Protein AF-A0A4R5A3V5-F1 (afdb_monomer_lite)

InterPro domains:
  IPR012867 Domain of unknown function DUF1648 [PF07853] (32-70)

pLDDT: mean 80.09, std 15.69, range [34.16, 98.56]

Foldseek 3Di:
DDDPLPQFDDPQLLVLLLCLQAVLLQVLLLVLLVLLVVLQVQAAQWAQDDADPVQFRDDTDHSNVLSCVLNVLSNVRNVVSNVQLVVCRLAQQSSLLNSLQSNLVSQLSSQLSNLRRVVRGNPNDNRGPGDDVVSNVRSNVRSNVSSVVSNVSNDGDDSDPDPPPPDDVPDPDDDDDDADDVRDDDDDDDDDPDDDVVSVVVVVVVVVVVVVVVVCCCAPPNPNDQEAEDDPDDADWDWDQDPVRHIYIYHDNDRPVVVVVVQVVCCVPPVHD

Structure (mmCIF, N/CA/C/O backbone):
data_AF-A0A4R5A3V5-F1
#
_entry.id   AF-A0A4R5A3V5-F1
#
loop_
_atom_site.group_PDB
_atom_site.id
_atom_site.type_symbol
_atom_site.label_atom_id
_atom_site.label_alt_id
_atom_site.label_comp_id
_atom_site.label_asym_id
_atom_site.label_entity_id
_atom_site.label_seq_id
_atom_site.pdbx_PDB_ins_code
_atom_site.Cartn_x
_atom_site.Cartn_y
_atom_site.Cartn_z
_atom_site.occupancy
_atom_site.B_iso_or_equiv
_atom_site.auth_seq_id
_atom_site.auth_comp_id
_atom_site.auth_asym_id
_atom_site.auth_atom_id
_atom_site.pdbx_PDB_model_num
ATOM 1 N N . MET A 1 1 ? 38.886 4.460 -21.247 1.00 34.31 1 MET A N 1
ATOM 2 C CA . MET A 1 1 ? 37.716 3.964 -22.000 1.00 34.31 1 MET A CA 1
ATOM 3 C C . MET A 1 1 ? 36.470 4.392 -21.236 1.00 34.31 1 MET A C 1
ATOM 5 O O . MET A 1 1 ? 36.117 3.768 -20.249 1.00 34.31 1 MET A O 1
ATOM 9 N N . THR A 1 2 ? 35.908 5.546 -21.587 1.00 34.16 2 THR A N 1
ATOM 10 C CA . THR A 1 2 ? 34.757 6.161 -20.908 1.00 34.16 2 THR A CA 1
ATOM 11 C C . THR A 1 2 ? 33.535 6.017 -21.802 1.00 34.16 2 THR A C 1
ATOM 13 O O . THR A 1 2 ? 33.222 6.916 -22.580 1.00 34.16 2 THR A O 1
ATOM 16 N N . GLU A 1 3 ? 32.856 4.874 -21.729 1.00 35.84 3 GLU A N 1
ATOM 17 C CA . GLU A 1 3 ? 31.489 4.792 -22.238 1.00 35.84 3 GLU A CA 1
ATOM 18 C C . GLU A 1 3 ? 30.580 5.581 -21.293 1.00 35.84 3 GLU A C 1
ATOM 20 O O . GLU A 1 3 ? 30.263 5.157 -20.184 1.00 35.84 3 GLU A O 1
ATOM 25 N N . GLN A 1 4 ? 30.179 6.774 -21.730 1.00 35.19 4 GLN A N 1
ATOM 26 C CA . GLN A 1 4 ? 29.066 7.501 -21.137 1.00 35.19 4 GLN A CA 1
ATOM 27 C C . GLN A 1 4 ? 27.761 6.798 -21.530 1.00 35.19 4 GLN A C 1
ATOM 29 O O . GLN A 1 4 ? 27.189 7.046 -22.592 1.00 35.19 4 GLN A O 1
ATOM 34 N N . THR A 1 5 ? 27.270 5.927 -20.654 1.00 41.22 5 THR A N 1
ATOM 35 C CA . THR A 1 5 ? 25.922 5.353 -20.699 1.00 41.22 5 THR A CA 1
ATOM 36 C C . THR A 1 5 ? 24.878 6.433 -20.382 1.00 41.22 5 THR A C 1
ATOM 38 O O . THR A 1 5 ? 24.344 6.523 -19.284 1.00 41.22 5 THR A O 1
ATOM 41 N N . THR A 1 6 ? 24.567 7.307 -21.342 1.00 47.47 6 THR A N 1
ATOM 42 C CA . THR A 1 6 ? 23.592 8.408 -21.163 1.00 47.47 6 THR A CA 1
ATOM 43 C C . THR A 1 6 ? 22.153 8.049 -21.557 1.00 47.47 6 THR A C 1
ATOM 45 O O . THR A 1 6 ? 21.305 8.927 -21.706 1.00 47.47 6 THR A O 1
ATOM 48 N N . GLY A 1 7 ? 21.823 6.764 -21.698 1.00 56.88 7 GLY A N 1
ATOM 49 C CA . GLY A 1 7 ? 20.486 6.312 -22.094 1.00 56.88 7 GLY A CA 1
ATOM 50 C C . GLY A 1 7 ? 19.515 6.130 -20.923 1.00 56.88 7 GLY A C 1
ATOM 51 O O . GLY A 1 7 ? 19.127 5.001 -20.638 1.00 56.88 7 GLY A O 1
ATOM 52 N N . GLY A 1 8 ? 19.127 7.210 -20.236 1.00 65.56 8 GLY A N 1
ATOM 53 C CA . GLY A 1 8 ? 18.044 7.169 -19.239 1.00 65.56 8 GLY A CA 1
ATOM 54 C C . GLY A 1 8 ? 16.662 6.881 -19.863 1.00 65.56 8 GLY A C 1
ATOM 55 O O . GLY A 1 8 ? 16.503 6.998 -21.080 1.00 65.56 8 GLY A O 1
ATOM 56 N N . PRO A 1 9 ? 15.641 6.517 -19.061 1.00 78.69 9 PRO A N 1
ATOM 57 C CA . PRO A 1 9 ? 14.298 6.252 -19.573 1.00 78.69 9 PRO A CA 1
ATOM 58 C C . PRO A 1 9 ? 13.711 7.498 -20.239 1.00 78.69 9 PRO A C 1
ATOM 60 O O . PRO A 1 9 ? 13.974 8.630 -19.823 1.00 78.69 9 PRO A O 1
ATOM 63 N N . SER A 1 10 ? 12.862 7.297 -21.250 1.00 85.75 10 SER A N 1
ATOM 64 C CA . SER A 1 10 ? 12.119 8.407 -21.847 1.00 85.75 10 SER A CA 1
ATOM 65 C C . SER A 1 10 ? 11.233 9.087 -20.795 1.00 85.75 10 SER A C 1
ATOM 67 O O . SER A 1 10 ? 10.781 8.457 -19.833 1.00 85.75 10 SER A O 1
ATOM 69 N N . ARG A 1 11 ? 10.945 10.382 -20.985 1.00 87.56 11 ARG A N 1
ATOM 70 C CA . ARG A 1 11 ? 10.135 11.171 -20.037 1.00 87.56 11 ARG A CA 1
ATOM 71 C C . ARG A 1 11 ? 8.792 10.504 -19.714 1.00 87.56 11 ARG A C 1
ATOM 73 O O . ARG A 1 11 ? 8.384 10.503 -18.559 1.00 87.56 11 ARG A O 1
ATOM 80 N N . GLY A 1 12 ? 8.142 9.890 -20.706 1.00 89.31 12 GLY A N 1
ATOM 81 C CA . GLY A 1 12 ? 6.868 9.189 -20.516 1.00 89.31 12 GLY A CA 1
ATOM 82 C C . GLY A 1 12 ? 6.984 7.915 -19.673 1.00 89.31 12 GLY A C 1
ATOM 83 O O . GLY A 1 12 ? 6.115 7.643 -18.848 1.00 89.31 12 GLY A O 1
ATOM 84 N N . VAL A 1 13 ? 8.070 7.154 -19.828 1.00 90.44 13 VAL A N 1
ATOM 85 C CA . VAL A 1 13 ? 8.332 5.949 -19.023 1.00 90.44 13 VAL A CA 1
ATOM 86 C C . VAL A 1 13 ? 8.630 6.327 -17.576 1.00 90.44 13 VAL A C 1
ATOM 88 O O . VAL A 1 13 ? 8.054 5.743 -16.659 1.00 90.44 13 VAL A O 1
ATOM 91 N N . LEU A 1 14 ? 9.462 7.351 -17.373 1.00 91.81 14 LEU A N 1
ATOM 92 C CA . LEU A 1 14 ? 9.759 7.868 -16.041 1.00 91.81 14 LEU A CA 1
ATOM 93 C C . LEU A 1 14 ? 8.495 8.404 -15.355 1.00 91.81 14 LEU A C 1
ATOM 95 O O . LEU A 1 14 ? 8.255 8.079 -14.199 1.00 91.81 14 LEU A O 1
ATOM 99 N N . ALA A 1 15 ? 7.651 9.157 -16.066 1.00 94.88 15 ALA A N 1
ATOM 100 C CA . ALA A 1 15 ? 6.390 9.655 -15.521 1.00 94.88 15 ALA A CA 1
ATOM 101 C C . ALA A 1 15 ? 5.468 8.515 -15.060 1.00 94.88 15 ALA A C 1
ATOM 103 O O . ALA A 1 15 ? 4.922 8.583 -13.965 1.00 94.88 15 ALA A O 1
ATOM 104 N N . ARG A 1 16 ? 5.342 7.432 -15.840 1.00 95.19 16 ARG A N 1
ATOM 105 C CA . ARG A 1 16 ? 4.561 6.247 -15.440 1.00 95.19 16 ARG A CA 1
ATOM 106 C C . ARG A 1 16 ? 5.147 5.552 -14.212 1.00 95.19 16 ARG A C 1
ATOM 108 O O . ARG A 1 16 ? 4.392 5.180 -13.321 1.00 95.19 16 ARG A O 1
ATOM 115 N N . ALA A 1 17 ? 6.472 5.415 -14.139 1.00 94.00 17 ALA A N 1
ATOM 116 C CA . ALA A 1 17 ? 7.144 4.847 -12.972 1.00 94.00 17 ALA A CA 1
ATOM 117 C C . ALA A 1 17 ? 6.937 5.700 -11.710 1.00 94.00 17 ALA A C 1
ATOM 119 O O . ALA A 1 17 ? 6.688 5.152 -10.642 1.00 94.00 17 ALA A O 1
ATOM 120 N N . LEU A 1 18 ? 6.976 7.029 -11.836 1.00 96.31 18 LEU A N 1
ATOM 121 C CA . LEU A 1 18 ? 6.711 7.961 -10.737 1.00 96.31 18 LEU A CA 1
ATOM 122 C C . LEU A 1 18 ? 5.238 7.967 -10.318 1.00 96.31 18 LEU A C 1
ATOM 124 O O . LEU A 1 18 ? 4.933 7.971 -9.129 1.00 96.31 18 LEU A O 1
ATOM 128 N N . LEU A 1 19 ? 4.311 7.915 -11.275 1.00 97.12 19 LEU A N 1
ATOM 129 C CA . LEU A 1 19 ? 2.885 7.779 -10.981 1.00 97.12 19 LEU A CA 1
ATOM 130 C C . LEU A 1 19 ? 2.596 6.462 -10.259 1.00 97.12 19 LEU A C 1
ATOM 132 O O . LEU A 1 19 ? 1.857 6.465 -9.285 1.00 97.12 19 LEU A O 1
ATOM 136 N N . ALA A 1 20 ? 3.211 5.357 -10.677 1.00 96.25 20 ALA A N 1
ATOM 137 C CA . ALA A 1 20 ? 3.048 4.076 -10.003 1.00 96.25 20 ALA A CA 1
ATOM 138 C C . ALA A 1 20 ? 3.721 4.054 -8.620 1.00 96.25 20 ALA A C 1
ATOM 140 O O . ALA A 1 20 ? 3.107 3.635 -7.647 1.00 96.25 20 ALA A O 1
ATOM 141 N N . GLY A 1 21 ? 4.963 4.529 -8.518 1.00 92.62 21 GLY A N 1
ATOM 142 C CA . GLY A 1 21 ? 5.750 4.476 -7.287 1.00 92.62 21 GLY A CA 1
ATOM 143 C C . GLY A 1 21 ? 5.404 5.547 -6.253 1.00 92.62 21 GLY A C 1
ATOM 144 O O . GLY A 1 21 ? 5.706 5.346 -5.086 1.00 92.62 21 GLY A O 1
ATOM 145 N N . ALA A 1 22 ? 4.785 6.664 -6.637 1.00 96.00 22 ALA A N 1
ATOM 146 C CA . ALA A 1 22 ? 4.463 7.759 -5.718 1.00 96.00 22 ALA A CA 1
ATOM 147 C C . ALA A 1 22 ? 3.024 8.272 -5.854 1.00 96.00 22 ALA A C 1
ATOM 149 O O . ALA A 1 22 ? 2.347 8.474 -4.848 1.00 96.00 22 ALA A O 1
ATOM 150 N N . GLY A 1 23 ? 2.526 8.431 -7.082 1.00 97.69 23 GLY A N 1
ATOM 151 C CA . GLY A 1 23 ? 1.159 8.907 -7.324 1.00 97.69 23 GLY A CA 1
ATOM 152 C C . GLY A 1 23 ? 0.082 7.965 -6.776 1.00 97.69 23 GLY A C 1
ATOM 153 O O . GLY A 1 23 ? -0.797 8.401 -6.038 1.00 97.69 23 GLY A O 1
ATOM 154 N N . LEU A 1 24 ? 0.173 6.670 -7.093 1.00 97.44 24 LEU A N 1
ATOM 155 C CA . LEU A 1 24 ? -0.758 5.643 -6.621 1.00 97.44 24 LEU A CA 1
ATOM 156 C C . LEU A 1 24 ? -0.789 5.553 -5.087 1.00 97.44 24 LEU A C 1
ATOM 158 O O . LEU A 1 24 ? -1.889 5.643 -4.546 1.00 97.44 24 LEU A O 1
ATOM 162 N N . PRO A 1 25 ? 0.351 5.446 -4.368 1.00 97.44 25 PRO A N 1
ATOM 163 C CA . PRO A 1 25 ? 0.362 5.516 -2.910 1.00 97.44 25 PRO A CA 1
ATOM 164 C C . PRO A 1 25 ? -0.398 6.716 -2.341 1.00 97.44 25 PRO A C 1
ATOM 166 O O . PRO A 1 25 ? -1.246 6.527 -1.473 1.00 97.44 25 PRO A O 1
ATOM 169 N N . LEU A 1 26 ? -0.155 7.929 -2.857 1.00 98.31 26 LEU A N 1
ATOM 170 C CA . LEU A 1 26 ? -0.831 9.141 -2.378 1.00 98.31 26 LEU A CA 1
ATOM 171 C C . LEU A 1 26 ? -2.342 9.081 -2.585 1.00 98.31 26 LEU A C 1
ATOM 173 O O . LEU A 1 26 ? -3.092 9.388 -1.662 1.00 98.31 26 LEU A O 1
ATOM 177 N N . VAL A 1 27 ? -2.792 8.670 -3.773 1.00 98.44 27 VAL A N 1
ATOM 178 C CA . VAL A 1 27 ? -4.225 8.560 -4.077 1.00 98.44 27 VAL A CA 1
ATOM 179 C C . VAL A 1 27 ? -4.879 7.510 -3.183 1.00 98.44 27 VAL A C 1
ATOM 181 O O . VAL A 1 27 ? -5.909 7.786 -2.577 1.00 98.44 27 VAL A O 1
ATOM 184 N N . ILE A 1 28 ? -4.266 6.333 -3.052 1.00 98.38 28 ILE A N 1
ATOM 185 C CA . ILE A 1 28 ? -4.779 5.241 -2.217 1.00 98.38 28 ILE A CA 1
ATOM 186 C C . ILE A 1 28 ? -4.884 5.681 -0.757 1.00 98.38 28 ILE A C 1
ATOM 188 O O . ILE A 1 28 ? -5.934 5.508 -0.143 1.00 98.38 28 ILE A O 1
ATOM 192 N N . GLY A 1 29 ? -3.828 6.290 -0.214 1.00 97.75 29 GLY A N 1
ATOM 193 C CA . GLY A 1 29 ? -3.824 6.781 1.159 1.00 97.75 29 GLY A CA 1
ATOM 194 C C . GLY A 1 29 ? -4.841 7.888 1.403 1.00 97.75 29 GLY A C 1
ATOM 195 O O . GLY A 1 29 ? -5.539 7.857 2.410 1.00 97.75 29 GLY A O 1
ATOM 196 N N . ALA A 1 30 ? -4.967 8.841 0.476 1.00 98.38 30 ALA A N 1
ATOM 197 C CA . ALA A 1 30 ? -5.952 9.914 0.578 1.00 98.38 30 ALA A CA 1
ATOM 198 C C . ALA A 1 30 ? -7.383 9.363 0.567 1.00 98.38 30 ALA A C 1
ATOM 200 O O . ALA A 1 30 ? -8.182 9.717 1.432 1.00 98.38 30 ALA A O 1
ATOM 201 N N . VAL A 1 31 ? -7.692 8.452 -0.361 1.00 98.56 31 VAL A N 1
ATOM 202 C CA . VAL A 1 31 ? -9.001 7.789 -0.432 1.00 98.56 31 VAL A CA 1
ATOM 203 C C . VAL A 1 31 ? -9.271 6.990 0.842 1.00 98.56 31 VAL A C 1
ATOM 205 O O . VAL A 1 31 ? -10.341 7.127 1.427 1.00 98.56 31 VAL A O 1
ATOM 208 N N . GLY A 1 32 ? -8.301 6.204 1.316 1.00 98.38 32 GLY A N 1
ATOM 209 C CA . GLY A 1 32 ? -8.443 5.424 2.544 1.00 98.38 32 GLY A CA 1
ATOM 210 C C . GLY A 1 32 ? -8.664 6.289 3.785 1.00 98.38 32 GLY A C 1
ATOM 211 O O . GLY A 1 32 ? -9.569 6.018 4.569 1.00 98.38 32 GLY A O 1
ATOM 212 N N . ALA A 1 33 ? -7.893 7.366 3.941 1.00 98.00 33 ALA A N 1
ATOM 213 C CA . ALA A 1 33 ? -8.056 8.300 5.050 1.00 98.00 33 ALA A CA 1
ATOM 214 C C . ALA A 1 33 ?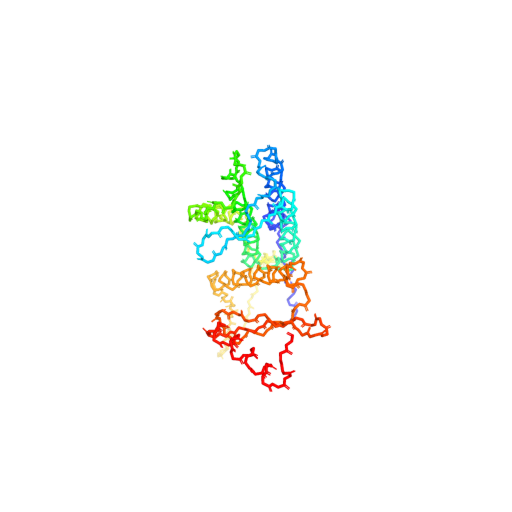 -9.430 8.988 5.017 1.00 98.00 33 ALA A C 1
ATOM 216 O O . ALA A 1 33 ? -10.104 9.056 6.042 1.00 98.00 33 ALA A O 1
ATOM 217 N N . VAL A 1 34 ? -9.880 9.446 3.842 1.00 98.50 34 VAL A N 1
ATOM 218 C CA . VAL A 1 34 ? -11.208 10.059 3.673 1.00 98.50 34 VAL A CA 1
ATOM 219 C C . VAL A 1 34 ? -12.325 9.067 3.992 1.00 98.50 34 VAL A C 1
ATOM 221 O O . VAL A 1 34 ? -13.273 9.440 4.677 1.00 98.50 34 VAL A O 1
ATOM 224 N N . LEU A 1 35 ? -12.211 7.808 3.559 1.00 98.19 35 LEU A N 1
ATOM 225 C CA . LEU A 1 35 ? -13.201 6.774 3.869 1.00 98.19 35 LEU A CA 1
ATOM 226 C C . LEU A 1 35 ? -13.307 6.520 5.377 1.00 98.19 35 LEU A C 1
ATOM 228 O O . LEU A 1 35 ? -14.411 6.565 5.913 1.00 98.19 35 LEU A O 1
ATOM 232 N N . VAL A 1 36 ? -12.182 6.353 6.081 1.00 97.69 36 VAL A N 1
ATOM 233 C CA . VAL A 1 36 ? -12.189 6.190 7.547 1.00 97.69 36 VAL A CA 1
ATOM 234 C C . VAL A 1 36 ? -12.834 7.395 8.236 1.00 97.69 36 VAL A C 1
ATOM 236 O O . VAL A 1 36 ? -13.672 7.225 9.119 1.00 97.69 36 VAL A O 1
ATOM 239 N N . LEU A 1 37 ? -12.496 8.617 7.811 1.00 97.38 37 LEU A N 1
ATOM 240 C CA . LEU A 1 37 ? -13.095 9.835 8.364 1.00 97.38 37 LEU A CA 1
ATOM 241 C C . LEU A 1 37 ? -14.590 9.950 8.047 1.00 97.38 37 LEU A C 1
ATOM 243 O O . LEU A 1 37 ? -15.336 10.479 8.866 1.00 97.38 37 LEU A O 1
ATOM 247 N N . SER A 1 38 ? -15.042 9.438 6.901 1.00 98.12 38 SER A N 1
ATOM 248 C CA . SER A 1 38 ? -16.466 9.416 6.548 1.00 98.12 38 SER A CA 1
ATOM 249 C C . SER A 1 38 ? -17.280 8.481 7.444 1.00 98.12 38 SER A C 1
ATOM 251 O O . SER A 1 38 ? -18.464 8.718 7.650 1.00 98.12 38 SER A O 1
ATOM 253 N N . TRP A 1 39 ? -16.643 7.463 8.031 1.00 97.81 39 TRP A N 1
ATOM 254 C CA . TRP A 1 39 ? -17.280 6.521 8.955 1.00 97.81 39 TRP A CA 1
ATOM 255 C C . TRP A 1 39 ? -17.224 6.975 10.414 1.00 97.81 39 TRP A C 1
ATOM 257 O O . TRP A 1 39 ? -17.760 6.291 11.277 1.00 97.81 39 TRP A O 1
ATOM 267 N N . ARG A 1 40 ? -16.595 8.120 10.714 1.00 95.44 40 ARG A N 1
ATOM 268 C CA . ARG A 1 40 ? -16.329 8.573 12.092 1.00 95.44 40 ARG A CA 1
ATOM 269 C C . ARG A 1 40 ? -17.570 8.605 12.989 1.00 95.44 40 ARG A C 1
ATOM 271 O O . ARG A 1 40 ? -17.448 8.328 14.173 1.00 95.44 40 ARG A O 1
ATOM 278 N N . ASP A 1 41 ? -18.726 8.958 12.428 1.00 95.88 41 ASP A N 1
ATOM 279 C CA . ASP A 1 41 ? -19.979 9.123 13.174 1.00 95.88 41 ASP A CA 1
ATOM 280 C C . ASP A 1 41 ? -20.695 7.779 13.409 1.00 95.88 41 ASP A C 1
ATOM 282 O O . ASP A 1 41 ? -21.610 7.696 14.221 1.00 95.88 41 ASP A O 1
ATOM 286 N N . GLU A 1 42 ? -20.263 6.719 12.722 1.00 96.69 42 GLU A N 1
ATOM 287 C CA . GLU A 1 42 ? -20.798 5.361 12.849 1.00 96.69 42 GLU A CA 1
ATOM 288 C C . GLU A 1 42 ? -19.877 4.435 13.654 1.00 96.69 42 GLU A C 1
ATOM 290 O O . GLU A 1 42 ? -20.221 3.277 13.882 1.00 96.69 42 GLU A O 1
ATOM 295 N N . LEU A 1 43 ? -18.691 4.904 14.046 1.00 96.81 43 LEU A N 1
ATOM 296 C CA . LEU A 1 43 ? -17.697 4.110 14.763 1.00 96.81 43 LEU A CA 1
ATOM 297 C C . LEU A 1 43 ? -17.801 4.324 16.280 1.00 96.81 43 LEU A C 1
ATOM 299 O O . LEU A 1 43 ? -18.146 5.422 16.727 1.00 96.81 43 LEU A O 1
ATOM 303 N N . PRO A 1 44 ? -17.439 3.315 17.093 1.00 95.75 44 PRO A N 1
ATOM 304 C CA . PRO A 1 44 ? -17.275 3.501 18.528 1.00 95.75 44 PRO A CA 1
ATOM 305 C C . PRO A 1 44 ? -16.201 4.558 18.816 1.00 95.75 44 PRO A C 1
ATOM 307 O O . PRO A 1 44 ? -15.282 4.781 18.022 1.00 95.75 44 PRO A O 1
ATOM 310 N N . ALA A 1 45 ? -16.275 5.183 19.998 1.00 92.81 45 ALA A N 1
ATOM 311 C CA . ALA A 1 45 ? -15.351 6.251 20.403 1.00 92.81 45 ALA A CA 1
ATOM 312 C C . ALA A 1 45 ? -13.869 5.841 20.303 1.00 92.81 45 ALA A C 1
ATOM 314 O O . ALA A 1 45 ? -12.998 6.682 20.062 1.00 92.81 45 ALA A O 1
ATOM 315 N N . ARG A 1 46 ? -13.584 4.545 20.471 1.00 95.62 46 ARG A N 1
ATOM 316 C CA . ARG A 1 46 ? -12.288 3.944 20.168 1.00 95.62 46 ARG A CA 1
ATOM 317 C C . ARG A 1 46 ? -12.494 2.703 19.312 1.00 95.62 46 ARG A C 1
ATOM 319 O O . ARG A 1 46 ? -13.268 1.827 19.684 1.00 95.62 46 ARG A O 1
ATOM 326 N N . VAL A 1 47 ? -11.755 2.623 18.217 1.00 96.06 47 VAL A N 1
ATOM 327 C CA . VAL A 1 47 ? -11.732 1.467 17.322 1.00 96.06 47 VAL A CA 1
ATOM 328 C C . VAL A 1 47 ? -10.591 0.535 17.705 1.00 96.06 47 VAL A C 1
ATOM 330 O O . VAL A 1 47 ? -9.499 0.998 18.042 1.00 96.06 47 VAL A O 1
ATOM 333 N N . ALA A 1 48 ? -10.834 -0.770 17.650 1.00 95.38 48 ALA A N 1
ATOM 334 C CA . ALA A 1 48 ? -9.789 -1.777 17.707 1.00 95.38 48 ALA A CA 1
ATOM 335 C C . ALA A 1 48 ? -8.839 -1.565 16.522 1.00 95.38 48 ALA A C 1
ATOM 337 O O . ALA A 1 48 ? -9.261 -1.442 15.368 1.00 95.38 48 ALA A O 1
ATOM 338 N N . SER A 1 49 ? -7.552 -1.470 16.828 1.00 91.44 49 SER A N 1
ATOM 339 C CA . SER A 1 49 ? -6.475 -1.225 15.862 1.00 91.44 49 SER A CA 1
ATOM 340 C C . SER A 1 49 ? -5.280 -2.153 16.052 1.00 91.44 49 SER A C 1
ATOM 342 O O . SER A 1 49 ? -4.364 -2.144 15.233 1.00 91.44 49 SER A O 1
ATOM 344 N N . HIS A 1 50 ? -5.284 -2.941 17.123 1.00 89.12 50 HIS A N 1
ATOM 345 C CA . HIS A 1 50 ? -4.306 -3.976 17.393 1.00 89.12 50 HIS A CA 1
ATOM 346 C C . HIS A 1 50 ? -5.029 -5.200 17.950 1.00 89.12 50 HIS A C 1
ATOM 348 O O . HIS A 1 50 ? -6.034 -5.063 18.655 1.00 89.12 50 HIS A O 1
ATOM 354 N N . TRP A 1 51 ? -4.514 -6.366 17.574 1.00 91.50 51 TRP A N 1
ATOM 355 C CA . TRP A 1 51 ? -5.005 -7.657 18.018 1.00 91.50 51 TRP A CA 1
ATOM 356 C C . TRP A 1 51 ? -3.829 -8.481 18.529 1.00 91.50 51 TRP A C 1
ATOM 358 O O . TRP A 1 51 ? -2.765 -8.493 17.899 1.00 91.50 51 TRP A O 1
ATOM 368 N N . GLY A 1 52 ? -4.041 -9.172 19.646 1.00 82.81 52 GLY A N 1
ATOM 369 C CA . GLY A 1 52 ? -3.090 -10.107 20.228 1.00 82.81 52 GLY A CA 1
ATOM 370 C C . GLY A 1 52 ? -2.867 -11.334 19.340 1.00 82.81 52 GLY A C 1
ATOM 371 O O . GLY A 1 52 ? -3.519 -11.536 18.312 1.00 82.81 52 GLY A O 1
ATOM 372 N N . THR A 1 53 ? -1.935 -12.198 19.740 1.00 84.19 53 THR A N 1
ATOM 373 C CA . THR A 1 53 ? -1.657 -13.461 19.030 1.00 84.19 53 THR A CA 1
ATOM 374 C C . THR A 1 53 ? -2.819 -14.452 19.091 1.00 84.19 53 THR A C 1
ATOM 376 O O . THR A 1 53 ? -2.911 -15.340 18.246 1.00 84.19 53 THR A O 1
ATOM 379 N N . ASP A 1 54 ? -3.709 -14.282 20.066 1.00 84.25 54 ASP A N 1
ATOM 380 C CA . ASP A 1 54 ? -4.967 -15.007 20.218 1.00 84.25 54 ASP A CA 1
ATOM 381 C C . ASP A 1 54 ? -6.098 -14.452 19.330 1.00 84.25 54 ASP A C 1
ATOM 383 O O . ASP A 1 54 ? -7.179 -15.034 19.278 1.00 84.25 54 ASP A O 1
ATOM 387 N N . GLY A 1 55 ? -5.852 -13.357 18.602 1.00 83.06 55 GLY A N 1
ATOM 388 C CA . GLY A 1 55 ? -6.822 -12.714 17.717 1.00 83.06 55 GLY A CA 1
ATOM 389 C C . GLY A 1 55 ? -7.810 -11.787 18.426 1.00 83.06 55 GLY A C 1
ATOM 390 O O . GLY A 1 55 ? -8.712 -11.269 17.760 1.00 83.06 55 GLY A O 1
ATOM 391 N N . THR A 1 56 ? -7.645 -11.548 19.731 1.00 89.4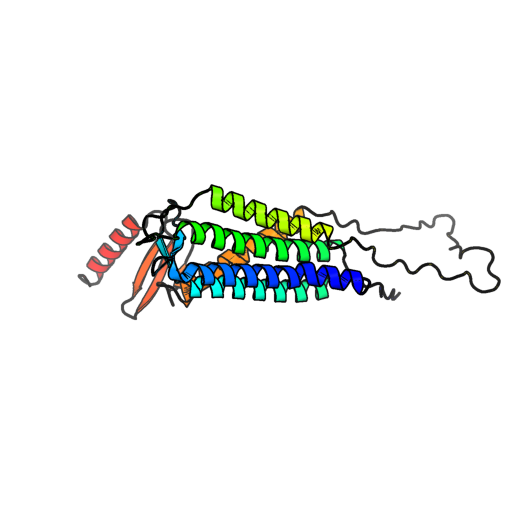4 56 THR A N 1
ATOM 392 C CA . THR A 1 56 ? -8.495 -10.640 20.514 1.00 89.44 56 THR A CA 1
ATOM 393 C C . THR A 1 56 ? -8.012 -9.195 20.416 1.00 89.44 56 THR A C 1
ATOM 395 O O . THR A 1 56 ? -6.819 -8.939 20.257 1.00 89.44 56 THR A O 1
ATOM 398 N N . ALA A 1 57 ? -8.933 -8.231 20.468 1.00 90.56 57 ALA A N 1
ATOM 399 C CA . ALA A 1 57 ? -8.587 -6.814 20.411 1.00 90.56 57 ALA A CA 1
ATOM 400 C C . ALA A 1 57 ? -7.977 -6.340 21.743 1.00 90.56 57 ALA A C 1
ATOM 402 O O . ALA A 1 57 ? -8.652 -6.309 22.770 1.00 90.56 57 ALA A O 1
ATOM 403 N N . ASP A 1 58 ? -6.720 -5.905 21.713 1.00 87.56 58 ASP A N 1
ATOM 404 C CA . ASP A 1 58 ? -5.949 -5.479 22.892 1.00 87.56 58 ASP A CA 1
ATOM 405 C C . ASP A 1 58 ? -5.400 -4.041 22.770 1.00 87.56 58 ASP A C 1
ATOM 407 O O . ASP A 1 58 ? -4.891 -3.476 23.741 1.00 87.56 58 ASP A O 1
ATOM 411 N N . GLY A 1 59 ? -5.548 -3.396 21.606 1.00 90.19 59 GLY A N 1
ATOM 412 C CA . GLY A 1 59 ? -5.137 -2.010 21.393 1.00 90.19 59 GLY A CA 1
ATOM 413 C C . GLY A 1 59 ? -6.127 -1.205 20.561 1.00 90.19 59 GLY A C 1
ATOM 414 O O . GLY A 1 59 ? -6.601 -1.636 19.508 1.00 90.19 59 GLY A O 1
ATOM 415 N N . PHE A 1 60 ? -6.398 0.019 21.014 1.00 93.06 60 PHE A N 1
ATOM 416 C CA . PHE A 1 60 ? -7.454 0.868 20.472 1.00 93.06 60 PHE A CA 1
ATOM 417 C C . PHE A 1 60 ? -6.936 2.255 20.093 1.00 93.06 60 PHE A C 1
ATOM 419 O O . PHE A 1 60 ? -6.038 2.800 20.735 1.00 93.06 60 PHE A O 1
ATOM 426 N N . SER A 1 61 ? -7.543 2.856 19.075 1.00 91.69 61 SER A N 1
ATOM 427 C CA . SER A 1 61 ? -7.217 4.200 18.596 1.00 91.69 61 SER A CA 1
ATOM 428 C C . SER A 1 61 ? -8.477 4.969 18.197 1.00 91.69 61 SER A C 1
ATOM 430 O O . SER A 1 61 ? -9.581 4.431 18.206 1.00 91.69 61 SER A O 1
ATOM 432 N N . SER A 1 62 ? -8.339 6.261 17.893 1.00 94.50 62 SER A N 1
ATOM 433 C CA . SER A 1 62 ? -9.440 7.040 17.314 1.00 94.50 62 SER A CA 1
ATOM 434 C C . SER A 1 62 ? -9.467 6.886 15.790 1.00 94.50 62 SER A C 1
ATOM 436 O O . SER A 1 62 ? -8.414 6.717 15.167 1.00 94.50 62 SER A O 1
ATOM 438 N N . ALA A 1 63 ? -10.641 7.037 15.169 1.00 94.50 63 ALA A N 1
ATOM 439 C CA . ALA A 1 63 ? -10.769 7.050 13.707 1.00 94.50 63 ALA A CA 1
ATOM 440 C C . ALA A 1 63 ? -9.850 8.105 13.054 1.00 94.50 63 ALA A C 1
ATOM 442 O O . ALA A 1 63 ? -9.214 7.847 12.033 1.00 94.50 63 ALA A O 1
ATOM 443 N N . SER A 1 64 ? -9.703 9.272 13.691 1.00 95.12 64 SER A N 1
ATOM 444 C CA . SER A 1 64 ? -8.797 10.334 13.243 1.00 95.12 64 SER A CA 1
ATOM 445 C C . SER A 1 64 ? -7.330 9.905 13.283 1.00 95.12 64 SER A C 1
ATOM 447 O O . SER A 1 64 ? -6.587 10.165 12.339 1.00 95.12 64 SER A O 1
ATOM 449 N N . THR A 1 65 ? -6.899 9.230 14.354 1.00 92.12 65 THR A N 1
ATOM 450 C CA . THR A 1 65 ? -5.537 8.683 14.463 1.00 92.12 65 THR A CA 1
ATOM 451 C C . THR A 1 65 ? -5.266 7.690 13.338 1.00 92.12 65 THR A C 1
ATOM 453 O O . THR A 1 65 ? -4.217 7.761 12.700 1.00 92.12 65 THR A O 1
ATOM 456 N N . LEU A 1 66 ? -6.222 6.804 13.053 1.00 92.25 66 LEU A N 1
ATOM 457 C CA . LEU A 1 66 ? -6.087 5.821 11.986 1.00 92.25 66 LEU A CA 1
ATOM 458 C C . LEU A 1 66 ? -6.012 6.477 10.600 1.00 92.25 66 LEU A C 1
ATOM 460 O O . LEU A 1 66 ? -5.150 6.117 9.799 1.00 92.25 66 LEU A O 1
ATOM 464 N N . ALA A 1 67 ? -6.846 7.484 10.331 1.00 95.56 67 ALA A N 1
ATOM 465 C CA . ALA A 1 67 ? -6.794 8.246 9.085 1.00 95.56 67 ALA A CA 1
ATOM 466 C C . ALA A 1 67 ? -5.433 8.941 8.887 1.00 95.56 67 ALA A C 1
ATOM 468 O O . ALA A 1 67 ? -4.861 8.884 7.795 1.00 95.56 67 ALA A O 1
ATOM 469 N N . TRP A 1 68 ? -4.870 9.533 9.948 1.00 93.50 68 TRP A N 1
ATOM 470 C CA . TRP A 1 68 ? -3.527 10.119 9.910 1.00 93.50 68 TRP A CA 1
ATOM 471 C C . TRP A 1 68 ? -2.430 9.081 9.691 1.00 93.50 68 TRP A C 1
ATOM 473 O O . TRP A 1 68 ? -1.488 9.356 8.950 1.00 93.50 68 TRP A O 1
ATOM 483 N N . LEU A 1 69 ? -2.545 7.890 10.283 1.00 88.69 69 LEU A N 1
ATOM 484 C CA . LEU A 1 69 ? -1.605 6.795 10.043 1.00 88.69 69 LEU A CA 1
ATOM 485 C C . LEU A 1 69 ? -1.651 6.330 8.584 1.00 88.69 69 LEU A C 1
ATOM 487 O O . LEU A 1 69 ? -0.596 6.200 7.969 1.00 88.69 69 LEU A O 1
ATOM 491 N N . ILE A 1 70 ? -2.842 6.152 8.004 1.00 93.62 70 ILE A N 1
ATOM 492 C CA . ILE A 1 70 ? -3.007 5.795 6.585 1.00 93.62 70 ILE A CA 1
ATOM 493 C C . ILE A 1 70 ? -2.368 6.865 5.690 1.00 93.62 70 ILE A C 1
ATOM 495 O O . ILE A 1 70 ? -1.536 6.545 4.839 1.00 93.62 70 ILE A O 1
ATOM 499 N N . GLY A 1 71 ? -2.715 8.138 5.905 1.00 91.69 71 GLY A N 1
ATOM 500 C CA . GLY A 1 71 ? -2.184 9.252 5.120 1.00 91.69 71 GLY A CA 1
ATOM 501 C C . GLY A 1 71 ? -0.668 9.415 5.269 1.00 91.69 71 GLY A C 1
ATOM 502 O O . GLY A 1 71 ? 0.042 9.562 4.276 1.00 91.69 71 GLY A O 1
ATOM 503 N N . GLY A 1 72 ? -0.154 9.329 6.498 1.00 87.31 72 GLY A N 1
ATOM 504 C CA . GLY A 1 72 ? 1.273 9.427 6.799 1.00 87.31 72 GLY A CA 1
ATOM 505 C C . GLY A 1 72 ? 2.082 8.276 6.203 1.00 87.31 72 GLY A C 1
ATOM 506 O O . GLY A 1 72 ? 3.142 8.506 5.621 1.00 87.31 72 GLY A O 1
ATOM 507 N N . PHE A 1 73 ? 1.564 7.047 6.273 1.00 87.88 73 PHE A N 1
ATOM 508 C CA . PHE A 1 73 ? 2.198 5.880 5.665 1.00 87.88 73 PHE A CA 1
ATOM 509 C C . PHE A 1 73 ? 2.217 6.001 4.138 1.00 87.88 73 PHE A C 1
ATOM 511 O O . PHE A 1 73 ? 3.263 5.836 3.517 1.00 87.88 73 PHE A O 1
ATOM 518 N N . ALA A 1 74 ? 1.099 6.385 3.523 1.00 93.75 74 ALA A N 1
ATOM 519 C CA . ALA A 1 74 ? 1.036 6.634 2.088 1.00 93.75 74 ALA A CA 1
ATOM 520 C C . ALA A 1 74 ? 2.001 7.737 1.628 1.00 93.75 74 ALA A C 1
ATOM 522 O O . ALA A 1 74 ? 2.698 7.559 0.630 1.00 93.75 74 ALA A O 1
ATOM 523 N N . ALA A 1 75 ? 2.097 8.843 2.371 1.00 93.12 75 ALA A N 1
ATOM 524 C CA . ALA A 1 75 ? 3.041 9.920 2.084 1.00 93.12 75 ALA A CA 1
ATOM 525 C C . ALA A 1 75 ? 4.500 9.451 2.206 1.00 93.12 75 ALA A C 1
ATOM 527 O O . ALA A 1 75 ? 5.310 9.728 1.322 1.00 93.12 75 ALA A O 1
ATOM 528 N N . ALA A 1 76 ? 4.833 8.690 3.254 1.00 86.62 76 ALA A N 1
ATOM 529 C CA . ALA A 1 76 ? 6.169 8.126 3.432 1.00 86.62 76 ALA A CA 1
ATOM 530 C C . ALA A 1 76 ? 6.545 7.190 2.274 1.00 86.62 76 ALA A C 1
ATOM 532 O O . ALA A 1 76 ? 7.613 7.339 1.678 1.00 86.62 76 ALA A O 1
ATOM 533 N N . PHE A 1 77 ? 5.646 6.276 1.898 1.00 88.50 77 PHE A N 1
ATOM 534 C CA . PHE A 1 77 ? 5.849 5.385 0.757 1.00 88.50 77 PHE A CA 1
ATOM 535 C C . PHE A 1 77 ? 5.964 6.162 -0.553 1.00 88.50 77 PHE A C 1
ATOM 537 O O . PHE A 1 77 ? 6.826 5.839 -1.364 1.00 88.50 77 PHE A O 1
ATOM 544 N N . ALA A 1 78 ? 5.189 7.229 -0.744 1.00 92.50 78 ALA A N 1
ATOM 545 C CA . ALA A 1 78 ? 5.300 8.069 -1.928 1.00 92.50 78 ALA A CA 1
ATOM 546 C C . ALA A 1 78 ? 6.658 8.775 -2.034 1.00 92.50 78 ALA A C 1
ATOM 548 O O . ALA A 1 78 ? 7.254 8.796 -3.110 1.00 92.50 78 ALA A O 1
ATOM 549 N N . VAL A 1 79 ? 7.183 9.308 -0.925 1.00 88.06 79 VAL A N 1
ATOM 550 C CA . VAL A 1 79 ? 8.515 9.933 -0.881 1.00 88.06 79 VAL A CA 1
ATOM 551 C C . VAL A 1 79 ? 9.610 8.900 -1.150 1.00 88.06 79 VAL A C 1
ATOM 553 O O . VAL A 1 79 ? 10.497 9.150 -1.968 1.00 88.06 79 VAL A O 1
ATOM 556 N N . ILE A 1 80 ? 9.531 7.725 -0.518 1.00 82.44 80 ILE A N 1
ATOM 557 C CA . ILE A 1 80 ? 10.483 6.626 -0.731 1.00 82.44 80 ILE A CA 1
ATOM 558 C C . ILE A 1 80 ? 10.432 6.150 -2.185 1.00 82.44 80 ILE A C 1
ATOM 560 O O . ILE A 1 80 ? 11.470 6.038 -2.833 1.00 82.44 80 ILE A O 1
ATOM 564 N N . GLY A 1 81 ? 9.237 5.910 -2.723 1.00 84.75 81 GLY A N 1
ATOM 565 C CA . GLY A 1 81 ? 9.034 5.479 -4.101 1.00 84.75 81 GLY A CA 1
ATOM 566 C C . GLY A 1 81 ? 9.544 6.504 -5.109 1.00 84.75 81 GLY A C 1
ATOM 567 O O . GLY A 1 81 ? 10.261 6.129 -6.032 1.00 84.75 81 GLY A O 1
ATOM 568 N N . LEU A 1 82 ? 9.267 7.795 -4.902 1.00 91.62 82 LEU A N 1
ATOM 569 C CA . LEU A 1 82 ? 9.823 8.890 -5.702 1.00 91.62 82 LEU A CA 1
ATOM 570 C C . LEU A 1 82 ? 11.357 8.863 -5.684 1.00 91.62 82 LEU A C 1
ATOM 572 O O . LEU A 1 82 ? 11.983 8.815 -6.743 1.00 91.62 82 LEU A O 1
ATOM 576 N N . ALA A 1 83 ? 11.962 8.864 -4.494 1.00 82.00 83 ALA A N 1
ATOM 577 C CA . ALA A 1 83 ? 13.412 8.896 -4.336 1.00 82.00 83 ALA A CA 1
ATOM 578 C C . ALA A 1 83 ? 14.085 7.673 -4.977 1.00 82.00 83 ALA A C 1
ATOM 580 O O . ALA A 1 83 ? 15.030 7.821 -5.753 1.00 82.00 83 ALA A O 1
ATOM 581 N N . LEU A 1 84 ? 13.570 6.471 -4.709 1.00 79.81 84 LEU A N 1
ATOM 582 C CA . LEU A 1 84 ? 14.125 5.226 -5.230 1.00 79.81 84 LEU A CA 1
ATOM 583 C C . LEU A 1 84 ? 13.934 5.097 -6.740 1.00 79.81 84 LEU A C 1
ATOM 585 O O . LEU A 1 84 ? 14.885 4.730 -7.422 1.00 79.81 84 LEU A O 1
ATOM 589 N N . VAL A 1 85 ? 12.763 5.447 -7.289 1.00 88.38 85 VAL A N 1
ATOM 590 C CA . VAL A 1 85 ? 12.547 5.448 -8.747 1.00 88.38 85 VAL A CA 1
ATOM 591 C C . VAL A 1 85 ? 13.536 6.387 -9.426 1.00 88.38 85 VAL A C 1
ATOM 593 O O . VAL A 1 85 ? 14.127 6.005 -10.430 1.00 88.38 85 VAL A O 1
ATOM 596 N N . LEU A 1 86 ? 13.773 7.586 -8.883 1.00 85.81 86 LEU A N 1
ATOM 597 C CA . LEU A 1 86 ? 14.762 8.512 -9.439 1.00 85.81 86 LEU A CA 1
ATOM 598 C C . LEU A 1 86 ? 16.197 7.982 -9.320 1.00 85.81 86 LEU A C 1
ATOM 600 O O . LEU A 1 86 ? 16.974 8.147 -10.262 1.00 85.81 86 LEU A O 1
ATOM 604 N N . ALA A 1 87 ? 16.536 7.334 -8.203 1.00 79.06 87 ALA A N 1
ATOM 605 C CA . ALA A 1 87 ? 17.863 6.776 -7.955 1.00 79.06 87 ALA A CA 1
ATOM 606 C C . ALA A 1 87 ? 18.179 5.582 -8.869 1.00 79.06 87 ALA A C 1
ATOM 608 O O . ALA A 1 87 ? 19.290 5.474 -9.384 1.00 79.06 87 ALA A O 1
ATOM 609 N N . VAL A 1 88 ? 17.199 4.708 -9.112 1.00 81.50 88 VAL A N 1
ATOM 610 C CA . VAL A 1 88 ? 17.392 3.450 -9.853 1.00 81.50 88 VAL A CA 1
ATOM 611 C C . VAL A 1 88 ? 16.894 3.502 -11.297 1.00 81.50 88 VAL A C 1
ATOM 613 O O . VAL A 1 88 ? 16.954 2.491 -11.990 1.00 81.50 88 VAL A O 1
ATOM 616 N N . ARG A 1 89 ? 16.461 4.677 -11.787 1.00 85.94 89 ARG A N 1
ATOM 617 C CA . ARG A 1 89 ? 15.842 4.873 -13.118 1.00 85.94 89 ARG A CA 1
ATOM 618 C C . ARG A 1 89 ? 16.641 4.330 -14.304 1.00 85.94 89 ARG A C 1
ATOM 620 O O . ARG A 1 89 ? 16.073 4.135 -15.375 1.00 85.94 89 ARG A O 1
ATOM 627 N N . ALA A 1 90 ? 17.948 4.132 -14.146 1.00 80.50 90 ALA A N 1
ATOM 628 C CA . ALA A 1 90 ? 18.795 3.526 -15.169 1.00 80.50 90 ALA A CA 1
ATOM 629 C C . ALA A 1 90 ? 18.465 2.036 -15.398 1.00 80.50 90 ALA A C 1
ATOM 631 O O . ALA A 1 90 ? 18.584 1.556 -16.523 1.00 80.50 90 ALA A O 1
ATOM 632 N N . ASP A 1 91 ? 18.001 1.326 -14.365 1.00 80.06 91 ASP A N 1
ATOM 633 C CA . ASP A 1 91 ? 17.628 -0.085 -14.426 1.00 80.06 91 ASP A CA 1
ATOM 634 C C . ASP A 1 91 ? 16.101 -0.246 -14.467 1.00 80.06 91 ASP A C 1
ATOM 636 O O . ASP A 1 91 ? 15.378 0.049 -13.509 1.00 80.06 91 ASP A O 1
ATOM 640 N N . ALA A 1 92 ? 15.601 -0.746 -15.597 1.00 84.56 92 ALA A N 1
ATOM 641 C CA . ALA A 1 92 ? 14.176 -0.954 -15.819 1.00 84.56 92 ALA A CA 1
ATOM 642 C C . ALA A 1 92 ? 13.555 -2.008 -14.899 1.00 84.56 92 ALA A C 1
ATOM 644 O O . ALA A 1 92 ? 12.389 -1.892 -14.519 1.00 84.56 92 ALA A O 1
ATOM 645 N N . THR A 1 93 ? 14.309 -3.047 -14.548 1.00 81.25 93 THR A N 1
ATOM 646 C CA . THR A 1 93 ? 13.816 -4.126 -13.691 1.00 81.25 93 THR A CA 1
ATOM 647 C C . THR A 1 93 ? 13.697 -3.622 -12.265 1.00 81.25 93 THR A C 1
ATOM 649 O O . THR A 1 93 ? 12.622 -3.728 -11.676 1.00 81.25 93 THR A O 1
ATOM 652 N N . VAL A 1 94 ? 14.760 -3.007 -11.742 1.00 80.69 94 VAL A N 1
ATOM 653 C CA . VAL A 1 94 ? 14.781 -2.476 -10.373 1.00 80.69 94 VAL A CA 1
ATOM 654 C C . VAL A 1 94 ? 13.736 -1.374 -10.211 1.00 80.69 94 VAL A C 1
ATOM 656 O O . VAL A 1 94 ? 12.966 -1.404 -9.254 1.00 80.69 94 VAL A O 1
ATOM 659 N N . THR A 1 95 ? 13.614 -0.460 -11.180 1.00 86.44 95 THR A N 1
ATOM 660 C CA . THR A 1 95 ? 12.611 0.618 -11.123 1.00 86.44 95 THR A CA 1
ATOM 661 C C . THR A 1 95 ? 11.182 0.078 -11.099 1.00 86.44 95 THR A C 1
ATOM 663 O O . THR A 1 95 ? 10.350 0.569 -10.336 1.00 86.44 95 THR A O 1
ATOM 666 N N . ARG A 1 96 ? 10.885 -0.954 -11.903 1.00 88.06 96 ARG A N 1
ATOM 667 C CA . ARG A 1 96 ? 9.566 -1.605 -11.894 1.00 88.06 96 ARG A CA 1
ATOM 668 C C . ARG A 1 96 ? 9.282 -2.263 -10.552 1.00 88.06 96 ARG A C 1
ATOM 670 O O . ARG A 1 96 ? 8.201 -2.049 -10.023 1.00 88.06 96 ARG A O 1
ATOM 677 N N . VAL A 1 97 ? 10.241 -3.005 -9.996 1.00 84.69 97 VAL A N 1
ATOM 678 C CA . VAL A 1 97 ? 10.071 -3.672 -8.696 1.00 84.69 97 VAL A CA 1
ATOM 679 C C . VAL A 1 97 ? 9.828 -2.654 -7.581 1.00 84.69 97 VAL A C 1
ATOM 681 O O . VAL A 1 97 ? 8.910 -2.839 -6.786 1.00 84.69 97 VAL A O 1
ATOM 684 N N . VAL A 1 98 ? 10.583 -1.551 -7.549 1.00 84.81 98 VAL A N 1
ATOM 685 C CA . VAL A 1 98 ? 10.352 -0.454 -6.595 1.00 84.81 98 VAL A CA 1
ATOM 686 C C . VAL A 1 98 ? 8.930 0.089 -6.737 1.00 84.81 98 VAL A C 1
ATOM 688 O O . VAL A 1 98 ? 8.187 0.112 -5.760 1.00 84.81 98 VAL A O 1
ATOM 691 N N . ALA A 1 99 ? 8.517 0.472 -7.949 1.00 92.69 99 ALA A N 1
ATOM 692 C CA . ALA A 1 99 ? 7.198 1.060 -8.171 1.00 92.69 99 ALA A CA 1
ATOM 693 C C . ALA A 1 99 ? 6.051 0.112 -7.774 1.00 92.69 99 ALA A C 1
ATOM 695 O O . ALA A 1 99 ? 5.093 0.540 -7.129 1.00 92.69 99 ALA A O 1
ATOM 696 N N . THR A 1 100 ? 6.155 -1.178 -8.111 1.00 89.56 100 THR A N 1
ATOM 697 C CA . THR A 1 100 ? 5.123 -2.176 -7.788 1.00 89.56 100 THR A CA 1
ATOM 698 C C . THR A 1 100 ? 5.038 -2.468 -6.299 1.00 89.56 100 THR A C 1
ATOM 700 O O . THR A 1 100 ? 3.937 -2.597 -5.770 1.00 89.56 100 THR A O 1
ATOM 703 N N . THR A 1 101 ? 6.180 -2.554 -5.613 1.00 86.81 101 THR A N 1
ATOM 704 C CA . THR A 1 101 ? 6.205 -2.875 -4.184 1.00 86.81 101 THR A CA 1
ATOM 705 C C . THR A 1 101 ? 5.705 -1.709 -3.345 1.00 86.81 101 THR A C 1
ATOM 707 O O . THR A 1 101 ? 4.946 -1.932 -2.402 1.00 86.81 101 THR A O 1
ATOM 710 N N . THR A 1 102 ? 6.052 -0.472 -3.710 1.00 90.50 102 THR A N 1
ATOM 711 C CA . THR A 1 102 ? 5.544 0.716 -3.019 1.00 90.50 102 THR A CA 1
ATOM 712 C C . THR A 1 102 ? 4.026 0.821 -3.167 1.00 90.50 102 THR A C 1
ATOM 714 O O . THR A 1 102 ? 3.324 0.902 -2.162 1.00 90.50 102 THR A O 1
ATOM 717 N N . ALA A 1 103 ? 3.500 0.719 -4.394 1.00 96.12 103 ALA A N 1
ATOM 718 C CA . ALA A 1 103 ? 2.058 0.765 -4.643 1.00 96.12 103 ALA A CA 1
ATOM 719 C C . ALA A 1 103 ? 1.301 -0.378 -3.943 1.00 96.12 103 ALA A C 1
ATOM 721 O O . ALA A 1 103 ? 0.295 -0.140 -3.273 1.00 96.12 103 ALA A O 1
ATOM 722 N N . GLY A 1 104 ? 1.803 -1.612 -4.067 1.00 95.12 104 GLY A N 1
ATOM 723 C CA . GLY A 1 104 ? 1.182 -2.799 -3.481 1.00 95.12 104 GLY A CA 1
ATOM 724 C C . GLY A 1 104 ? 1.164 -2.778 -1.955 1.00 95.12 104 GLY A C 1
ATOM 725 O O . GLY A 1 104 ? 0.134 -3.071 -1.353 1.00 95.12 104 GLY A O 1
ATOM 726 N N . THR A 1 105 ? 2.266 -2.370 -1.319 1.00 93.12 105 THR A N 1
ATOM 727 C CA . THR A 1 105 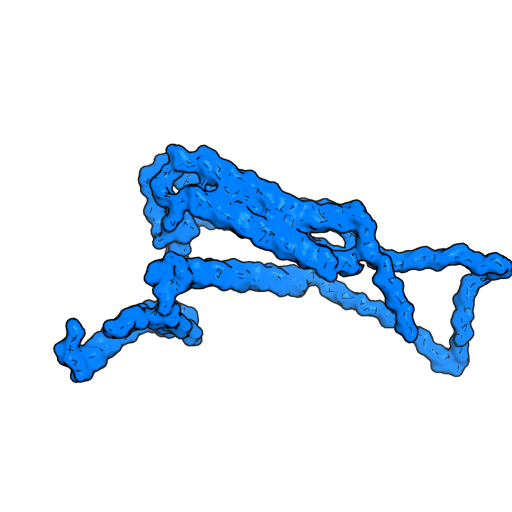? 2.345 -2.268 0.148 1.00 93.12 105 THR A CA 1
ATOM 728 C C . THR A 1 105 ? 1.399 -1.197 0.683 1.00 93.12 105 THR A C 1
ATOM 730 O O . THR A 1 105 ? 0.675 -1.448 1.645 1.00 93.12 105 THR A O 1
ATOM 733 N N . THR A 1 106 ? 1.343 -0.019 0.048 1.00 96.25 106 THR A N 1
ATOM 734 C CA . THR A 1 106 ? 0.400 1.031 0.459 1.00 96.25 106 THR A CA 1
ATOM 735 C C . THR A 1 106 ? -1.049 0.571 0.315 1.00 96.25 106 THR A C 1
ATOM 737 O O . THR A 1 106 ? -1.851 0.809 1.217 1.00 96.25 106 THR A O 1
ATOM 740 N N . ALA A 1 107 ? -1.383 -0.129 -0.773 1.00 98.06 107 ALA A N 1
ATOM 741 C CA . ALA A 1 107 ? -2.709 -0.703 -0.972 1.00 98.06 107 ALA A CA 1
ATOM 742 C C . ALA A 1 107 ? -3.052 -1.774 0.065 1.00 98.06 107 ALA A C 1
ATOM 744 O O . ALA A 1 107 ? -4.141 -1.722 0.625 1.00 98.06 107 ALA A O 1
ATOM 745 N N . PHE A 1 108 ? -2.126 -2.686 0.372 1.00 97.00 108 PHE A N 1
ATOM 746 C CA . PHE A 1 108 ? -2.309 -3.702 1.409 1.00 97.00 108 PHE A CA 1
ATOM 747 C C . PHE A 1 108 ? -2.622 -3.074 2.770 1.00 97.00 108 PHE A C 1
ATOM 749 O O . PHE A 1 108 ? -3.650 -3.387 3.364 1.00 97.00 108 PHE A O 1
ATOM 756 N N . VAL A 1 109 ? -1.773 -2.154 3.241 1.00 94.00 109 VAL A N 1
ATOM 757 C CA . VAL A 1 109 ? -1.946 -1.513 4.555 1.00 94.00 109 VAL A CA 1
ATOM 758 C C . VAL A 1 109 ? -3.236 -0.698 4.600 1.00 94.00 109 VAL A C 1
ATOM 760 O O . VAL A 1 109 ? -3.986 -0.785 5.567 1.00 94.00 109 VAL A O 1
ATOM 763 N N . THR A 1 110 ? -3.538 0.051 3.538 1.00 97.75 110 THR A N 1
ATOM 764 C CA . THR A 1 110 ? -4.767 0.853 3.473 1.00 97.75 110 THR A CA 1
ATOM 765 C C . THR A 1 110 ? -6.014 -0.032 3.454 1.00 97.75 110 THR A C 1
ATOM 767 O O . THR A 1 110 ? -6.953 0.222 4.203 1.00 97.75 110 THR A O 1
ATOM 770 N N . ALA A 1 111 ? -6.025 -1.092 2.640 1.00 97.94 111 ALA A N 1
ATOM 771 C CA . ALA A 1 111 ? -7.147 -2.021 2.551 1.00 97.94 111 ALA A CA 1
ATOM 772 C C . ALA A 1 111 ? -7.358 -2.788 3.859 1.00 97.94 111 ALA A C 1
ATOM 774 O O . ALA A 1 111 ? -8.500 -2.944 4.283 1.00 97.94 111 ALA A O 1
ATOM 775 N N . LEU A 1 112 ? -6.280 -3.218 4.523 1.00 95.38 112 LEU A N 1
ATOM 776 C CA . LEU A 1 112 ? -6.362 -3.869 5.828 1.00 95.38 112 LEU A CA 1
ATOM 777 C C . LEU A 1 112 ? -7.013 -2.938 6.852 1.00 95.38 112 LEU A C 1
ATOM 779 O O . LEU A 1 112 ? -7.997 -3.319 7.479 1.00 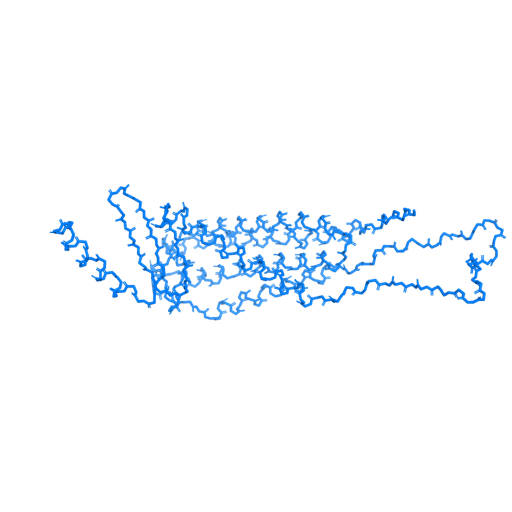95.38 112 LEU A O 1
ATOM 783 N N . SER A 1 113 ? -6.538 -1.694 6.954 1.00 95.50 113 SER A N 1
ATOM 784 C CA . SER A 1 113 ? -7.126 -0.696 7.852 1.00 95.50 113 SER A CA 1
ATOM 785 C C . SER A 1 113 ? -8.606 -0.446 7.552 1.00 95.50 113 SER A C 1
ATOM 787 O O . SER A 1 113 ? -9.414 -0.399 8.478 1.00 95.50 113 SER A O 1
ATOM 789 N N . LEU A 1 114 ? -8.991 -0.334 6.275 1.00 97.56 114 LEU A N 1
ATOM 790 C CA . LEU A 1 114 ? -10.389 -0.138 5.882 1.00 97.56 114 LEU A CA 1
ATOM 791 C C . LEU A 1 114 ? -11.265 -1.336 6.257 1.00 97.56 114 LEU A C 1
ATOM 793 O O . LEU A 1 114 ? -12.291 -1.144 6.897 1.00 97.56 114 LEU A O 1
ATOM 797 N N . LEU A 1 115 ? -10.850 -2.558 5.915 1.00 96.75 115 LEU A N 1
ATOM 798 C CA . LEU A 1 115 ? -11.616 -3.781 6.185 1.00 96.75 115 LEU A CA 1
ATOM 799 C C . LEU A 1 115 ? -11.789 -4.046 7.686 1.00 96.75 115 LEU A C 1
ATOM 801 O O . LEU A 1 115 ? -12.819 -4.577 8.106 1.00 96.75 115 LEU A O 1
ATOM 805 N N . LEU A 1 116 ? -10.790 -3.697 8.496 1.00 94.81 116 LEU A N 1
ATOM 806 C CA . LEU A 1 116 ? -10.866 -3.838 9.949 1.00 94.81 116 LEU A CA 1
ATOM 807 C C . LEU A 1 116 ? -11.720 -2.741 10.595 1.00 94.81 116 LEU A C 1
ATOM 809 O O . LEU A 1 116 ? -12.420 -3.015 11.565 1.00 94.81 116 LEU A O 1
ATOM 813 N N . THR A 1 117 ? -11.706 -1.522 10.051 1.00 96.06 117 THR A N 1
ATOM 814 C CA . THR A 1 117 ? -12.516 -0.401 10.564 1.00 96.06 117 THR A CA 1
ATOM 815 C C . THR A 1 117 ? -13.982 -0.535 10.174 1.00 96.06 117 THR A C 1
ATOM 817 O O . THR A 1 117 ? -14.865 -0.312 10.994 1.00 96.06 117 THR A O 1
ATOM 820 N N . GLU A 1 118 ? -14.254 -0.932 8.931 1.00 96.50 118 GLU A N 1
ATOM 821 C CA . GLU A 1 118 ? -15.603 -1.109 8.389 1.00 96.50 118 GLU A CA 1
ATOM 822 C C . GLU A 1 118 ? -16.458 -2.024 9.279 1.00 96.50 118 GLU A C 1
ATOM 824 O O . GLU A 1 118 ? -17.606 -1.707 9.574 1.00 96.50 118 GLU A O 1
ATOM 829 N N . ARG A 1 119 ? -15.875 -3.122 9.771 1.00 94.69 119 ARG A N 1
ATOM 830 C CA . ARG A 1 119 ? -16.556 -4.112 10.622 1.00 94.69 119 ARG A CA 1
ATOM 831 C C . ARG A 1 119 ? -16.966 -3.592 11.996 1.00 94.69 119 ARG A C 1
ATOM 833 O O . ARG A 1 119 ? -17.747 -4.248 12.674 1.00 94.69 119 ARG A O 1
ATOM 840 N N . GLN A 1 120 ? -16.433 -2.448 12.410 1.00 96.19 120 GLN A N 1
ATOM 841 C CA . GLN A 1 120 ? -16.709 -1.851 13.714 1.00 96.19 120 GLN A CA 1
ATOM 842 C C . GLN A 1 120 ? -17.834 -0.811 13.651 1.00 96.19 120 GLN A C 1
ATOM 844 O O . GLN A 1 120 ? -18.205 -0.245 14.677 1.00 96.19 120 GLN A O 1
ATOM 849 N N . ARG A 1 121 ? -18.385 -0.544 12.459 1.00 96.75 121 ARG A N 1
ATOM 850 C CA . ARG A 1 121 ? -19.493 0.399 12.270 1.00 96.75 121 ARG A CA 1
ATOM 851 C C . ARG A 1 121 ? -20.761 -0.110 12.956 1.00 96.75 121 ARG A C 1
ATOM 853 O O . ARG A 1 121 ? -21.106 -1.284 12.853 1.00 96.75 121 ARG A O 1
ATOM 860 N N . GLY A 1 122 ? -21.459 0.786 13.646 1.00 95.62 122 GLY A N 1
ATOM 861 C CA . GLY A 1 122 ? -22.680 0.491 14.397 1.00 95.62 122 GLY A CA 1
ATOM 862 C C . GLY A 1 122 ? -22.452 -0.222 15.733 1.00 95.62 122 GLY A C 1
ATOM 863 O O . GLY A 1 122 ? -23.425 -0.497 16.434 1.00 95.62 122 GLY A O 1
ATOM 864 N N . LEU A 1 123 ? -21.201 -0.511 16.108 1.00 95.50 123 LEU A N 1
ATOM 865 C CA . LEU A 1 123 ? -20.879 -1.081 17.413 1.00 95.50 123 LEU A CA 1
ATOM 866 C C . LEU A 1 123 ? -20.797 0.014 18.479 1.00 95.50 123 LEU A C 1
ATOM 868 O O . LEU A 1 123 ? -20.274 1.102 18.245 1.00 95.50 123 LEU A O 1
ATOM 872 N N . THR A 1 124 ? -21.270 -0.303 19.682 1.00 93.38 124 THR A N 1
ATOM 873 C CA . THR A 1 124 ? -21.105 0.552 20.865 1.00 93.38 124 THR A CA 1
ATOM 874 C C . THR A 1 124 ? -19.719 0.405 21.496 1.00 93.38 124 THR A C 1
ATOM 876 O O . THR A 1 124 ? -19.200 1.371 22.052 1.00 93.38 124 THR A O 1
ATOM 879 N N . ASP A 1 125 ? -19.110 -0.778 21.382 1.00 92.06 125 ASP A N 1
ATOM 880 C CA . ASP A 1 125 ? -17.773 -1.099 21.882 1.00 92.06 125 ASP A CA 1
ATOM 881 C C . ASP A 1 125 ? -17.039 -2.034 20.907 1.00 92.06 125 ASP A C 1
ATOM 883 O O . ASP A 1 125 ? -17.633 -2.941 20.324 1.00 92.06 125 ASP A O 1
ATOM 887 N N . ALA A 1 126 ? -15.737 -1.804 20.740 1.00 92.94 126 ALA A N 1
ATOM 888 C CA . ALA A 1 126 ? -14.858 -2.571 19.865 1.00 92.94 126 ALA A CA 1
ATOM 889 C C . ALA A 1 126 ? -14.115 -3.712 20.588 1.00 92.94 126 ALA A C 1
ATOM 891 O O . ALA A 1 126 ? -13.397 -4.466 19.935 1.00 92.94 126 ALA A O 1
ATOM 892 N N . ALA A 1 127 ? -14.252 -3.853 21.913 1.00 90.69 127 ALA A N 1
ATOM 893 C CA . ALA A 1 127 ? -13.488 -4.831 22.696 1.00 90.69 127 ALA A CA 1
ATOM 894 C C . ALA A 1 127 ? -13.735 -6.299 22.300 1.00 90.69 127 ALA A C 1
ATOM 896 O O . ALA A 1 127 ? -12.835 -7.124 22.412 1.00 90.69 127 ALA A O 1
ATOM 897 N N . GLY A 1 128 ? -14.933 -6.623 21.804 1.00 87.88 128 GLY A N 1
ATOM 898 C CA . GLY A 1 128 ? -15.296 -7.978 21.370 1.00 87.88 128 GLY A CA 1
ATOM 899 C C . GLY A 1 128 ? -14.989 -8.296 19.903 1.00 87.88 128 GLY A C 1
ATOM 900 O O . GLY A 1 128 ? -15.448 -9.317 19.401 1.00 87.88 128 GLY A O 1
ATOM 901 N N . VAL A 1 129 ? -14.292 -7.414 19.181 1.00 91.69 129 VAL A N 1
ATOM 902 C CA . VAL A 1 129 ? -14.051 -7.589 17.742 1.00 91.69 129 VAL A CA 1
ATOM 903 C C . VAL A 1 129 ? -12.833 -8.477 17.518 1.00 91.69 129 VAL A C 1
ATOM 905 O O . VAL A 1 129 ? -11.695 -8.049 17.703 1.00 91.69 129 VAL A O 1
ATOM 908 N N . GLU A 1 130 ? -13.069 -9.702 17.063 1.00 90.38 130 GLU A N 1
ATOM 909 C CA . GLU A 1 130 ? -12.011 -10.637 16.675 1.00 90.38 130 GLU A CA 1
ATOM 910 C C . GLU A 1 130 ? -11.424 -10.308 15.297 1.00 90.38 130 GLU A C 1
ATOM 912 O O . GLU A 1 130 ? -12.110 -9.783 14.413 1.00 90.38 130 GLU A O 1
ATOM 917 N N . LEU A 1 131 ? -10.148 -10.654 15.094 1.00 87.12 131 LEU A N 1
ATOM 918 C CA . LEU A 1 131 ? -9.457 -10.472 13.820 1.00 87.12 131 LEU A CA 1
ATOM 919 C C . LEU A 1 131 ? -9.977 -11.465 12.760 1.00 87.12 131 LEU A C 1
ATOM 921 O O . LEU A 1 131 ? -9.661 -12.657 12.816 1.00 87.12 131 LEU A O 1
ATOM 925 N N . PRO A 1 132 ? -10.700 -11.015 11.718 1.00 86.81 132 PRO A N 1
ATOM 926 C CA . PRO A 1 132 ? -11.212 -11.925 10.709 1.00 86.81 132 PRO A CA 1
ATOM 927 C C . PRO A 1 132 ? -10.114 -12.247 9.693 1.00 86.81 132 PRO A C 1
ATOM 929 O O . PRO A 1 132 ? -9.659 -11.368 8.956 1.00 86.81 132 PRO A O 1
ATOM 932 N N . GLY A 1 133 ? -9.740 -13.523 9.560 1.00 86.50 133 GLY A N 1
ATOM 933 C CA . GLY A 1 133 ? -8.741 -13.963 8.572 1.00 86.50 133 GLY A CA 1
ATOM 934 C C . GLY A 1 133 ? -9.082 -13.566 7.125 1.00 86.50 133 GLY A C 1
ATOM 935 O O . GLY A 1 133 ? -8.194 -13.283 6.321 1.00 86.50 133 GLY A O 1
ATOM 936 N N . THR A 1 134 ? -10.373 -13.436 6.798 1.00 91.88 134 THR A N 1
ATOM 937 C CA . THR A 1 134 ? -10.838 -12.944 5.491 1.00 91.88 134 THR A CA 1
ATOM 938 C C . THR A 1 134 ? -10.477 -11.481 5.234 1.00 91.88 134 THR A C 1
ATOM 940 O O . THR A 1 134 ? -10.290 -11.108 4.080 1.00 91.88 134 THR A O 1
ATOM 943 N N . ALA A 1 135 ? -10.363 -10.643 6.274 1.00 90.94 135 ALA A N 1
ATOM 944 C CA . ALA A 1 135 ? -9.913 -9.260 6.117 1.00 90.94 135 ALA A CA 1
ATOM 945 C C . ALA A 1 135 ? -8.433 -9.208 5.721 1.00 90.94 135 ALA A C 1
ATOM 947 O O . ALA A 1 135 ? -8.071 -8.460 4.817 1.00 90.94 135 ALA A O 1
ATOM 948 N N . ILE A 1 136 ? -7.599 -10.066 6.319 1.00 88.31 136 ILE A N 1
ATOM 949 C CA . ILE A 1 136 ? -6.184 -10.203 5.947 1.00 88.31 136 ILE A CA 1
ATOM 950 C C . ILE A 1 136 ? -6.065 -10.691 4.501 1.00 88.31 136 ILE A C 1
ATOM 952 O O . ILE A 1 136 ? -5.350 -10.088 3.700 1.00 88.31 136 ILE A O 1
ATOM 956 N N . ALA A 1 137 ? -6.801 -11.749 4.145 1.00 88.38 137 ALA A N 1
ATOM 957 C CA . ALA A 1 137 ? -6.791 -12.299 2.792 1.00 88.38 137 ALA A CA 1
ATOM 958 C C . ALA A 1 137 ? -7.280 -11.277 1.749 1.00 88.38 137 ALA A C 1
ATOM 960 O O . ALA A 1 137 ? -6.657 -11.118 0.699 1.00 88.38 137 ALA A O 1
ATOM 961 N N . GLY A 1 138 ? -8.353 -10.539 2.055 1.00 92.94 138 GLY A N 1
ATOM 962 C CA . GLY A 1 138 ? -8.889 -9.479 1.200 1.00 92.94 138 GLY A CA 1
ATOM 963 C C . GLY A 1 138 ? -7.918 -8.310 1.025 1.00 92.94 138 GLY A C 1
ATOM 964 O O . GLY A 1 138 ? -7.704 -7.850 -0.097 1.00 92.94 138 GLY A O 1
ATOM 965 N N . ALA A 1 139 ? -7.265 -7.872 2.103 1.00 94.69 139 ALA A N 1
ATOM 966 C CA . ALA A 1 139 ? -6.245 -6.832 2.041 1.00 94.69 139 ALA A CA 1
ATOM 967 C C . ALA A 1 139 ? -5.035 -7.271 1.209 1.00 94.69 139 ALA A C 1
ATOM 969 O O . ALA A 1 139 ? -4.539 -6.503 0.381 1.00 94.69 139 ALA A O 1
ATOM 970 N N . LEU A 1 140 ? -4.573 -8.513 1.392 1.00 92.56 140 LEU A N 1
ATOM 971 C CA . LEU A 1 140 ? -3.477 -9.082 0.610 1.00 92.56 140 LEU A CA 1
ATOM 972 C C . LEU A 1 140 ? -3.838 -9.136 -0.877 1.00 92.56 140 LEU A C 1
ATOM 974 O O . LEU A 1 140 ? -3.043 -8.713 -1.716 1.00 92.56 140 LEU A O 1
ATOM 978 N N . ALA A 1 141 ? -5.054 -9.581 -1.201 1.00 91.62 141 ALA A N 1
ATOM 979 C CA . ALA A 1 141 ? -5.557 -9.597 -2.570 1.00 91.62 141 ALA A CA 1
ATOM 980 C C . ALA A 1 141 ? -5.593 -8.187 -3.185 1.00 91.62 141 ALA A C 1
ATOM 982 O O . ALA A 1 141 ? -5.141 -8.007 -4.316 1.00 91.62 141 ALA A O 1
ATOM 983 N N . ALA A 1 142 ? -6.045 -7.174 -2.437 1.00 96.00 142 ALA A N 1
ATOM 984 C CA . ALA A 1 142 ? -6.036 -5.780 -2.883 1.00 96.00 142 ALA A CA 1
ATOM 985 C C . ALA A 1 142 ? -4.608 -5.260 -3.136 1.00 96.00 142 ALA A C 1
ATOM 987 O O . ALA A 1 142 ? -4.344 -4.641 -4.170 1.00 96.00 142 ALA A O 1
ATOM 988 N N . GLY A 1 143 ? -3.667 -5.564 -2.236 1.00 95.06 143 GLY A N 1
ATOM 989 C CA . GLY A 1 143 ? -2.253 -5.222 -2.395 1.00 95.06 143 GLY A CA 1
ATOM 990 C C . GLY A 1 143 ? -1.634 -5.843 -3.649 1.00 95.06 143 GLY A C 1
ATOM 991 O O . GLY A 1 143 ? -0.999 -5.145 -4.443 1.00 95.06 143 GLY A O 1
ATOM 992 N N . VAL A 1 144 ? -1.873 -7.138 -3.876 1.00 93.19 144 VAL A N 1
ATOM 993 C CA . VAL A 1 144 ? -1.410 -7.852 -5.076 1.00 93.19 144 VAL A CA 1
ATOM 994 C C . VAL A 1 144 ? -2.044 -7.273 -6.340 1.00 93.19 144 VAL A C 1
ATOM 996 O O . VAL A 1 144 ? -1.334 -7.030 -7.314 1.00 93.19 144 VAL A O 1
ATOM 999 N N . ALA A 1 145 ? -3.349 -6.993 -6.331 1.00 95.44 145 ALA A N 1
ATOM 1000 C CA . ALA A 1 145 ? -4.044 -6.415 -7.478 1.00 95.44 145 ALA A CA 1
ATOM 1001 C C . ALA A 1 145 ? -3.454 -5.053 -7.881 1.00 95.44 145 ALA A C 1
ATOM 1003 O O . ALA A 1 145 ? -3.182 -4.819 -9.060 1.00 95.44 145 ALA A O 1
ATOM 1004 N N . VAL A 1 146 ? -3.173 -4.178 -6.910 1.00 97.44 146 VAL A N 1
ATOM 1005 C CA . VAL A 1 146 ? -2.536 -2.878 -7.171 1.00 97.44 146 VAL A CA 1
ATOM 1006 C C . VAL A 1 146 ? -1.084 -3.038 -7.623 1.00 97.44 146 VAL A C 1
ATOM 1008 O O . VAL A 1 146 ? -0.653 -2.328 -8.532 1.00 97.44 146 VAL A O 1
ATOM 1011 N N . ALA A 1 147 ? -0.330 -3.983 -7.057 1.00 92.62 147 ALA A N 1
ATOM 1012 C CA . ALA A 1 147 ? 1.027 -4.276 -7.515 1.00 92.62 147 ALA A CA 1
ATOM 1013 C C . ALA A 1 147 ? 1.043 -4.752 -8.978 1.00 92.62 147 ALA A C 1
ATOM 1015 O O . ALA A 1 147 ? 1.874 -4.302 -9.767 1.00 92.62 147 ALA A O 1
ATOM 1016 N N . VAL A 1 148 ? 0.098 -5.615 -9.367 1.00 90.56 148 VAL A N 1
ATOM 1017 C CA . VAL A 1 148 ? -0.075 -6.074 -10.754 1.00 90.56 148 VAL A CA 1
ATOM 1018 C C . VAL A 1 148 ? -0.472 -4.912 -11.663 1.00 90.56 148 VAL A C 1
ATOM 1020 O O . VAL A 1 148 ? 0.132 -4.742 -12.722 1.00 90.56 148 VAL A O 1
ATOM 1023 N N . LEU A 1 149 ? -1.415 -4.065 -11.239 1.00 93.44 149 LEU A N 1
ATOM 1024 C CA . LEU A 1 149 ? -1.800 -2.862 -11.979 1.00 93.44 149 LEU A CA 1
ATOM 1025 C C . LEU A 1 149 ? -0.589 -1.948 -12.216 1.00 93.44 149 LEU A C 1
ATOM 1027 O O . LEU A 1 149 ? -0.314 -1.569 -13.353 1.00 93.44 149 LEU A O 1
ATOM 1031 N N . ALA A 1 150 ? 0.190 -1.655 -11.173 1.00 93.12 150 ALA A N 1
ATOM 1032 C CA . ALA A 1 150 ? 1.428 -0.890 -11.287 1.00 93.12 150 ALA A CA 1
ATOM 1033 C C . ALA A 1 150 ? 2.430 -1.563 -12.244 1.00 93.12 150 ALA A C 1
ATOM 1035 O O . ALA A 1 150 ? 3.056 -0.890 -13.063 1.00 93.12 150 ALA A O 1
ATOM 1036 N N . ALA A 1 151 ? 2.548 -2.894 -12.210 1.00 89.81 151 ALA A N 1
ATOM 1037 C CA . ALA A 1 151 ? 3.465 -3.642 -13.068 1.00 89.81 151 ALA A CA 1
ATOM 1038 C C . ALA A 1 151 ? 3.087 -3.552 -14.553 1.00 89.81 151 ALA A C 1
ATOM 1040 O O . ALA A 1 151 ? 3.981 -3.547 -15.405 1.00 89.81 151 ALA A O 1
ATOM 1041 N N . VAL A 1 152 ? 1.785 -3.502 -14.849 1.00 90.25 152 VAL A N 1
ATOM 1042 C CA . VAL A 1 152 ? 1.231 -3.321 -16.198 1.00 90.25 152 VAL A CA 1
ATOM 1043 C C . VAL A 1 152 ? 1.396 -1.871 -16.661 1.00 90.25 152 VAL A C 1
ATOM 1045 O O . VAL A 1 152 ? 1.772 -1.633 -17.808 1.00 90.25 152 VAL A O 1
ATOM 1048 N N . LEU A 1 153 ? 1.175 -0.898 -15.771 1.00 90.25 153 LEU A N 1
ATOM 1049 C CA . LEU A 1 153 ? 1.295 0.531 -16.080 1.00 90.25 153 LEU A CA 1
ATOM 1050 C C . LEU A 1 153 ? 2.740 0.978 -16.333 1.00 90.25 153 LEU A C 1
ATOM 1052 O O . LEU A 1 153 ? 2.960 1.897 -17.125 1.00 90.25 153 LEU A O 1
ATOM 1056 N N . VAL A 1 154 ? 3.726 0.352 -15.681 1.00 90.44 154 VAL A N 1
ATOM 1057 C CA . VAL A 1 154 ? 5.147 0.668 -15.877 1.00 90.44 154 VAL A CA 1
ATOM 1058 C C . VAL A 1 154 ? 5.742 -0.239 -16.967 1.00 90.44 154 VAL A C 1
ATOM 1060 O O . VAL A 1 154 ? 6.040 -1.412 -16.701 1.00 90.44 154 VAL A O 1
ATOM 1063 N N . PRO A 1 155 ? 5.953 0.276 -18.197 1.00 84.38 155 PRO A N 1
ATOM 1064 C CA . PRO A 1 155 ? 6.492 -0.519 -19.295 1.00 84.38 155 PRO A CA 1
ATOM 1065 C C . PRO A 1 155 ? 7.932 -0.951 -19.004 1.00 84.38 155 PRO A C 1
ATOM 1067 O O . PRO A 1 155 ? 8.647 -0.303 -18.244 1.00 84.38 155 PRO A O 1
ATOM 1070 N N . ARG A 1 156 ? 8.384 -2.040 -19.634 1.00 82.94 156 ARG A N 1
ATOM 1071 C CA . ARG A 1 156 ? 9.809 -2.402 -19.653 1.00 82.94 156 ARG A CA 1
ATOM 1072 C C . ARG A 1 156 ? 10.531 -1.510 -20.663 1.00 82.94 156 ARG A C 1
ATOM 1074 O O . ARG A 1 156 ? 10.015 -1.299 -21.757 1.00 82.94 156 ARG A O 1
ATOM 1081 N N . TRP A 1 157 ? 11.715 -1.013 -20.315 1.00 80.94 157 TRP A N 1
ATOM 1082 C CA . TRP A 1 157 ? 12.602 -0.328 -21.256 1.00 80.94 157 TRP A CA 1
ATOM 1083 C C . TRP A 1 157 ? 13.959 -1.010 -21.291 1.00 80.94 157 TRP A C 1
ATOM 1085 O O . TRP A 1 157 ? 14.421 -1.582 -20.306 1.00 80.94 157 TRP A O 1
ATOM 1095 N N . THR A 1 158 ? 14.595 -0.945 -22.449 1.00 68.69 158 THR A N 1
ATOM 1096 C CA . THR A 1 158 ? 15.990 -1.331 -22.606 1.00 68.69 158 THR A CA 1
ATOM 1097 C C . THR A 1 158 ? 16.816 -0.052 -22.489 1.00 68.69 158 THR A C 1
ATOM 1099 O O . THR A 1 158 ? 16.462 0.927 -23.154 1.00 68.69 158 THR A O 1
ATOM 1102 N N . PRO A 1 159 ? 17.874 -0.006 -21.657 1.00 60.66 159 PRO A N 1
ATOM 1103 C CA . PRO A 1 159 ? 18.837 1.088 -21.705 1.00 60.66 159 PRO A CA 1
ATOM 1104 C C . PRO A 1 159 ? 19.285 1.248 -23.156 1.00 60.66 159 PRO A C 1
ATOM 1106 O O . PRO A 1 159 ? 19.677 0.266 -23.788 1.00 60.66 159 PRO A O 1
ATOM 1109 N N . GLY A 1 160 ? 19.102 2.444 -23.714 1.00 55.31 160 GLY A N 1
ATOM 1110 C CA . GLY A 1 160 ? 19.234 2.648 -25.150 1.00 55.31 160 GLY A CA 1
ATOM 1111 C C . GLY A 1 160 ? 20.631 2.269 -25.631 1.00 55.31 160 GLY A C 1
ATOM 1112 O O . GLY A 1 160 ? 21.594 2.977 -25.350 1.00 55.31 160 GLY A O 1
ATOM 1113 N N . THR A 1 161 ? 20.744 1.195 -26.412 1.00 50.97 161 THR A N 1
ATOM 1114 C CA . THR A 1 161 ? 21.802 1.097 -27.414 1.00 50.97 161 THR A CA 1
ATOM 1115 C C . THR A 1 161 ? 21.540 2.241 -28.377 1.00 50.97 161 THR A C 1
ATOM 1117 O O . THR A 1 161 ? 20.538 2.222 -29.096 1.00 50.97 161 THR A O 1
ATOM 1120 N N . ARG A 1 162 ? 22.374 3.284 -28.336 1.00 51.91 162 ARG A N 1
ATOM 1121 C CA . ARG A 1 162 ? 22.342 4.341 -29.347 1.00 51.91 162 ARG A CA 1
ATOM 1122 C C . ARG A 1 162 ? 22.361 3.632 -30.708 1.00 51.91 162 ARG A C 1
ATOM 1124 O O . ARG A 1 162 ? 23.271 2.825 -30.907 1.00 51.91 162 ARG A O 1
ATOM 1131 N N . PRO A 1 163 ? 21.374 3.849 -31.601 1.00 52.84 163 PRO A N 1
ATOM 1132 C CA . PRO A 1 163 ? 21.468 3.326 -32.955 1.00 52.84 163 PRO A CA 1
ATOM 1133 C C . PRO A 1 163 ? 22.837 3.732 -33.486 1.00 52.84 163 PRO A C 1
ATOM 1135 O O . PRO A 1 163 ? 23.207 4.904 -33.341 1.00 52.84 163 PRO A O 1
ATOM 1138 N N . LEU A 1 164 ? 23.614 2.772 -34.001 1.00 57.66 164 LEU A N 1
ATOM 1139 C CA . LEU A 1 164 ? 24.832 3.110 -34.728 1.00 57.66 164 LEU A CA 1
ATOM 1140 C C . LEU A 1 164 ? 24.409 4.173 -35.743 1.00 57.66 164 LEU A C 1
ATOM 1142 O O . LEU A 1 164 ? 23.441 3.971 -36.479 1.00 57.66 164 LEU A O 1
ATOM 1146 N N . GLY A 1 165 ? 25.024 5.354 -35.658 1.00 61.53 165 GLY A N 1
ATOM 1147 C CA . GLY A 1 165 ? 24.693 6.448 -36.561 1.00 61.53 165 GLY A CA 1
ATOM 1148 C C . GLY A 1 165 ? 24.846 5.993 -38.015 1.00 61.53 165 GLY A C 1
ATOM 1149 O O . GLY A 1 165 ? 25.472 4.957 -38.264 1.00 61.53 165 GLY A O 1
ATOM 1150 N N . PRO A 1 166 ? 24.291 6.741 -38.982 1.00 70.81 166 PRO A N 1
ATOM 1151 C CA . PRO A 1 166 ? 24.576 6.470 -40.384 1.00 70.81 166 PRO A CA 1
ATOM 1152 C C . PRO A 1 166 ? 26.089 6.336 -40.581 1.00 70.81 166 PRO A C 1
ATOM 1154 O O . PRO A 1 166 ? 26.868 7.038 -39.924 1.00 70.81 166 PRO A O 1
ATOM 1157 N N . LEU A 1 167 ? 26.484 5.397 -41.444 1.00 71.06 167 LEU A N 1
ATOM 1158 C CA . LEU A 1 167 ? 27.885 5.185 -41.792 1.00 71.06 167 LEU A CA 1
ATOM 1159 C C . LEU A 1 167 ? 28.533 6.539 -42.133 1.00 71.06 167 LEU A C 1
ATOM 1161 O O . LEU A 1 167 ? 27.867 7.392 -42.734 1.00 71.06 167 LEU A O 1
ATOM 1165 N N . PRO A 1 168 ? 29.801 6.769 -41.742 1.00 76.19 168 PRO A N 1
ATOM 1166 C CA . PRO A 1 168 ? 30.525 7.965 -42.151 1.00 76.19 168 PRO A CA 1
ATOM 1167 C C . PRO A 1 168 ? 30.381 8.188 -43.665 1.00 76.19 168 PRO A C 1
ATOM 1169 O O . PRO A 1 168 ? 30.374 7.205 -44.411 1.00 76.19 168 PRO A O 1
ATOM 1172 N N . PRO A 1 169 ? 30.265 9.439 -44.146 1.00 74.38 169 PRO A N 1
ATOM 1173 C CA . PRO A 1 169 ? 30.134 9.710 -45.575 1.00 74.38 169 PRO A CA 1
ATOM 1174 C C . PRO A 1 169 ? 31.244 9.006 -46.372 1.00 74.38 169 PRO A C 1
ATOM 1176 O O . PRO A 1 169 ? 32.424 9.243 -46.125 1.00 74.38 169 PRO A O 1
ATOM 1179 N N . GLY A 1 170 ? 30.861 8.121 -47.299 1.00 78.62 170 GLY A N 1
ATOM 1180 C CA . GLY A 1 170 ? 31.790 7.325 -48.114 1.00 78.62 170 GLY A CA 1
ATOM 1181 C C . GLY A 1 170 ? 32.091 5.909 -47.603 1.00 78.62 170 GLY A C 1
ATOM 1182 O O . GLY A 1 170 ? 32.727 5.146 -48.323 1.00 78.62 170 GLY A O 1
ATOM 1183 N N . ALA A 1 171 ? 31.619 5.516 -46.416 1.00 75.12 171 ALA A N 1
ATOM 1184 C CA . ALA A 1 171 ? 31.725 4.137 -45.943 1.00 75.12 171 ALA A CA 1
ATOM 1185 C C . ALA A 1 171 ? 30.563 3.281 -46.478 1.00 75.12 171 ALA A C 1
ATOM 1187 O O . ALA A 1 171 ? 29.393 3.591 -46.254 1.00 75.12 171 ALA A O 1
ATOM 1188 N N . THR A 1 172 ? 30.894 2.195 -47.179 1.00 74.12 172 THR A N 1
ATOM 1189 C CA . THR A 1 172 ? 29.935 1.207 -47.710 1.00 74.12 172 THR A CA 1
ATOM 1190 C C . THR A 1 172 ? 29.802 -0.036 -46.830 1.00 74.12 172 THR A C 1
ATOM 1192 O O . THR A 1 172 ? 28.852 -0.795 -46.994 1.00 74.12 172 THR A O 1
ATOM 1195 N N . GLU A 1 173 ? 30.724 -0.234 -45.886 1.00 68.69 173 GLU A N 1
ATOM 1196 C CA . GLU A 1 173 ? 30.742 -1.365 -44.956 1.00 68.69 173 GLU A CA 1
ATOM 1197 C C . GLU A 1 173 ? 30.833 -0.887 -43.501 1.00 68.69 173 GLU A C 1
ATOM 1199 O O . GLU A 1 173 ? 31.348 0.195 -43.203 1.00 68.69 173 GLU A O 1
ATOM 1204 N N . ALA A 1 174 ? 30.290 -1.695 -42.587 1.00 64.75 174 ALA A N 1
ATOM 1205 C CA . ALA A 1 174 ? 30.366 -1.438 -41.153 1.00 64.75 174 ALA A CA 1
ATOM 1206 C C . ALA A 1 174 ? 31.823 -1.532 -40.659 1.00 64.75 174 ALA A C 1
ATOM 1208 O O . ALA A 1 174 ? 32.593 -2.300 -41.214 1.00 64.75 174 ALA A O 1
ATOM 1209 N N . PRO A 1 175 ? 32.235 -0.804 -39.607 1.00 65.75 175 PRO A N 1
ATOM 1210 C CA . PRO A 1 175 ? 33.595 -0.913 -39.082 1.00 65.75 175 PRO A CA 1
ATOM 1211 C C . PRO A 1 175 ? 33.936 -2.357 -38.682 1.00 65.75 175 PRO A C 1
ATOM 1213 O O . PRO A 1 175 ? 33.254 -2.949 -37.843 1.00 65.75 175 PRO A O 1
ATOM 1216 N N . HIS A 1 176 ? 35.006 -2.908 -39.254 1.00 66.06 176 HIS A N 1
ATOM 1217 C CA . HIS A 1 176 ? 35.514 -4.237 -38.920 1.00 66.06 176 HIS A CA 1
ATOM 1218 C C . HIS A 1 176 ? 36.667 -4.098 -37.925 1.00 66.06 176 HIS A C 1
ATOM 1220 O O . HIS A 1 176 ? 37.627 -3.368 -38.172 1.00 66.06 176 HIS A O 1
ATOM 1226 N N . LEU A 1 177 ? 36.593 -4.812 -36.803 1.00 74.19 177 LEU A N 1
ATOM 1227 C CA . LEU A 1 177 ? 37.748 -4.991 -35.930 1.00 74.19 177 LEU A CA 1
ATOM 1228 C C . LEU A 1 177 ? 38.589 -6.136 -36.502 1.00 74.19 177 LEU A C 1
ATOM 1230 O O . LEU A 1 177 ? 38.104 -7.263 -36.590 1.00 74.19 177 LEU A O 1
ATOM 1234 N N . ALA A 1 178 ? 39.823 -5.853 -36.920 1.00 78.31 178 ALA A N 1
ATOM 1235 C CA . ALA A 1 178 ? 40.749 -6.895 -37.349 1.00 78.31 178 ALA A CA 1
ATOM 1236 C C . ALA A 1 178 ? 41.182 -7.714 -36.123 1.00 78.31 178 ALA A C 1
ATOM 1238 O O . ALA A 1 178 ? 41.743 -7.156 -35.184 1.00 78.31 178 ALA A O 1
ATOM 1239 N N . VAL A 1 179 ? 40.891 -9.015 -36.137 1.00 81.75 179 VAL A N 1
ATOM 1240 C CA . VAL A 1 179 ? 41.243 -9.963 -35.072 1.00 81.75 179 VAL A CA 1
ATOM 1241 C C . VAL A 1 179 ? 42.299 -10.915 -35.629 1.00 81.75 179 VAL A C 1
ATOM 1243 O O . VAL A 1 179 ? 42.078 -11.558 -36.656 1.00 81.75 179 VAL A O 1
ATOM 1246 N N . GLY A 1 180 ? 43.465 -10.965 -34.992 1.00 88.88 180 GLY A N 1
ATOM 1247 C CA . GLY A 1 180 ? 44.608 -11.771 -35.412 1.00 88.88 180 GLY A CA 1
ATOM 1248 C C . GLY A 1 180 ? 44.410 -13.278 -35.218 1.00 88.88 180 GLY A C 1
ATOM 1249 O O . GLY A 1 180 ? 43.542 -13.738 -34.473 1.00 88.88 180 GLY A O 1
ATOM 1250 N N . VAL A 1 181 ? 45.258 -14.079 -35.869 1.00 82.06 181 VAL A N 1
ATOM 1251 C CA . VAL A 1 181 ? 45.260 -15.542 -35.704 1.00 82.06 181 VAL A CA 1
ATOM 1252 C C . VAL A 1 181 ? 45.645 -15.881 -34.260 1.00 82.06 181 VAL A C 1
ATOM 1254 O O . VAL A 1 181 ? 46.786 -15.686 -33.853 1.00 82.06 181 VAL A O 1
ATOM 1257 N N . GLY A 1 182 ? 44.679 -16.377 -33.484 1.00 84.69 182 GLY A N 1
ATOM 1258 C CA . GLY A 1 182 ? 44.839 -16.699 -32.060 1.00 84.69 182 GLY A CA 1
ATOM 1259 C C . GLY A 1 182 ? 44.222 -15.677 -31.099 1.00 84.69 182 GLY A C 1
ATOM 1260 O O . GLY A 1 182 ? 44.110 -15.967 -29.907 1.00 84.69 182 GLY A O 1
ATOM 1261 N N . GLU A 1 183 ? 43.761 -14.525 -31.591 1.00 79.62 183 GLU A N 1
ATOM 1262 C CA . GLU A 1 183 ? 43.018 -13.567 -30.774 1.00 79.62 183 GLU A CA 1
ATOM 1263 C C . GLU A 1 183 ? 41.575 -14.038 -30.563 1.00 79.62 183 GLU A C 1
ATOM 1265 O O . GLU A 1 183 ? 40.888 -14.503 -31.475 1.00 79.62 183 GLU A O 1
ATOM 1270 N N . ARG A 1 184 ? 41.106 -13.929 -29.320 1.00 76.06 184 ARG A N 1
ATOM 1271 C CA . ARG A 1 184 ? 39.734 -14.262 -28.934 1.00 76.06 184 ARG A CA 1
ATOM 1272 C C . ARG A 1 184 ? 39.028 -12.999 -28.489 1.00 76.06 184 ARG A C 1
ATOM 1274 O O . ARG A 1 184 ? 39.415 -12.389 -27.497 1.00 76.06 184 ARG A O 1
ATOM 1281 N N . VAL A 1 185 ? 37.959 -12.647 -29.193 1.00 78.50 185 VAL A N 1
ATOM 1282 C CA . VAL A 1 185 ? 37.049 -11.593 -28.751 1.00 78.50 185 VAL A CA 1
ATOM 1283 C C . VAL A 1 185 ? 35.988 -12.220 -27.858 1.00 78.50 185 VAL A C 1
ATOM 1285 O O . VAL A 1 185 ? 35.325 -13.182 -28.243 1.00 78.50 185 VAL A O 1
ATOM 1288 N N . VAL A 1 186 ? 35.844 -11.686 -26.647 1.00 72.69 186 VAL A N 1
ATOM 1289 C CA . VAL A 1 186 ? 34.828 -12.121 -25.689 1.00 72.69 186 VAL A CA 1
ATOM 1290 C C . VAL A 1 186 ? 33.923 -10.939 -25.386 1.00 72.69 186 VAL A C 1
ATOM 1292 O O . VAL A 1 186 ? 34.386 -9.894 -24.938 1.00 72.69 186 VAL A O 1
ATOM 1295 N N . TRP A 1 187 ? 32.622 -11.129 -25.585 1.00 65.75 187 TRP A N 1
ATOM 1296 C CA . TRP A 1 187 ? 31.604 -10.218 -25.080 1.00 65.75 187 TRP A CA 1
ATOM 1297 C C . TRP A 1 187 ? 30.951 -10.847 -23.861 1.00 65.75 187 TRP A C 1
ATOM 1299 O O . TRP A 1 187 ? 30.284 -11.876 -23.960 1.00 65.75 187 TRP A O 1
ATOM 1309 N N . THR A 1 188 ? 31.134 -10.224 -22.703 1.00 56.66 188 THR A N 1
ATOM 1310 C CA . THR A 1 188 ? 30.398 -10.589 -21.499 1.00 56.66 188 THR A CA 1
ATOM 1311 C C . THR A 1 188 ? 29.222 -9.635 -21.334 1.00 56.66 188 THR A C 1
ATOM 1313 O O . THR A 1 188 ? 29.355 -8.414 -21.370 1.00 56.66 188 THR A O 1
ATOM 1316 N N . ARG A 1 189 ? 28.028 -10.203 -21.172 1.00 53.53 189 ARG A N 1
ATOM 1317 C CA . ARG A 1 189 ? 26.841 -9.482 -20.714 1.00 53.53 189 ARG A CA 1
ATOM 1318 C C . ARG A 1 189 ? 26.547 -9.959 -19.302 1.00 53.53 189 ARG A C 1
ATOM 1320 O O . ARG A 1 189 ? 26.348 -11.153 -19.094 1.00 53.53 189 ARG A O 1
ATOM 1327 N N . SER A 1 190 ? 26.445 -9.034 -18.355 1.00 49.94 190 SER A N 1
ATOM 1328 C CA . SER A 1 190 ? 25.911 -9.338 -17.029 1.00 49.94 190 SER A CA 1
ATOM 1329 C C . SER A 1 190 ? 24.427 -9.694 -17.158 1.00 49.94 190 SER A C 1
ATOM 1331 O O . SER A 1 190 ? 23.597 -8.835 -17.456 1.00 49.94 190 SER A O 1
ATOM 1333 N N . ALA A 1 191 ? 24.085 -10.969 -16.977 1.00 51.31 191 ALA A N 1
ATOM 1334 C CA . ALA A 1 191 ? 22.704 -11.414 -16.840 1.00 51.31 191 ALA A CA 1
ATOM 1335 C C . ALA A 1 191 ? 22.312 -11.296 -15.361 1.00 51.31 191 ALA A C 1
ATOM 1337 O O . ALA A 1 191 ? 22.641 -12.164 -14.558 1.00 51.31 191 ALA A O 1
ATOM 1338 N N . ALA A 1 192 ? 21.641 -10.206 -14.981 1.00 54.69 192 ALA A N 1
ATOM 1339 C CA . ALA A 1 192 ? 21.021 -10.125 -13.664 1.00 54.69 192 ALA A CA 1
ATOM 1340 C C . ALA A 1 192 ? 19.898 -11.175 -13.597 1.00 54.69 192 ALA A C 1
ATOM 1342 O O . ALA A 1 192 ? 18.887 -11.063 -14.294 1.00 54.69 192 ALA A O 1
ATOM 1343 N N . THR A 1 193 ? 20.092 -12.222 -12.796 1.00 48.19 193 THR A N 1
ATOM 1344 C CA . THR A 1 193 ? 19.076 -13.239 -12.498 1.00 48.19 193 THR A CA 1
ATOM 1345 C C . THR A 1 193 ? 17.834 -12.561 -11.922 1.00 48.19 193 THR A C 1
ATOM 1347 O O . THR A 1 193 ? 17.880 -11.929 -10.869 1.00 48.19 193 THR A O 1
ATOM 1350 N N . GLY A 1 194 ? 16.736 -12.629 -12.674 1.00 46.22 194 GLY A N 1
ATOM 1351 C CA . GLY A 1 194 ? 15.557 -11.801 -12.472 1.00 46.22 194 GLY A CA 1
ATOM 1352 C C . GLY A 1 194 ? 14.731 -12.099 -11.217 1.00 46.22 194 GLY A C 1
ATOM 1353 O O . GLY A 1 194 ? 14.565 -13.237 -10.787 1.00 46.22 194 GLY A O 1
ATOM 1354 N N . GLY A 1 195 ? 14.107 -11.029 -10.721 1.00 57.88 195 GLY A N 1
ATOM 1355 C CA . GLY A 1 195 ? 12.756 -11.028 -10.157 1.00 57.88 195 GLY A CA 1
ATOM 1356 C C . GLY A 1 195 ? 12.605 -11.556 -8.736 1.00 57.88 195 GLY A C 1
ATOM 1357 O O . GLY A 1 195 ? 12.357 -10.776 -7.825 1.00 57.88 195 GLY A O 1
ATOM 1358 N N . VAL A 1 196 ? 12.694 -12.867 -8.535 1.00 53.16 196 VAL A N 1
ATOM 1359 C CA . VAL A 1 196 ? 12.168 -13.500 -7.313 1.00 53.16 196 VAL A CA 1
ATOM 1360 C C . VAL A 1 196 ? 13.035 -13.228 -6.076 1.00 53.16 196 VAL A C 1
ATOM 1362 O O . VAL A 1 196 ? 12.483 -12.757 -5.083 1.00 53.16 196 VAL A O 1
ATOM 1365 N N . PRO A 1 197 ? 14.374 -13.395 -6.105 1.00 50.59 197 PRO A N 1
ATOM 1366 C CA . PRO A 1 197 ? 15.204 -13.113 -4.930 1.00 50.59 197 PRO A CA 1
ATOM 1367 C C . PRO A 1 197 ? 15.187 -11.630 -4.541 1.00 50.59 197 PRO A C 1
ATOM 1369 O O . PRO A 1 197 ? 15.168 -11.298 -3.360 1.00 50.59 197 PRO A O 1
ATOM 1372 N N . GLY A 1 198 ? 15.133 -10.732 -5.533 1.00 52.03 198 GLY A N 1
ATOM 1373 C CA . GLY A 1 198 ? 15.043 -9.288 -5.309 1.00 52.03 198 GLY A CA 1
ATOM 1374 C C . GLY A 1 198 ? 13.702 -8.861 -4.709 1.00 52.03 198 GLY A C 1
ATOM 1375 O O . GLY A 1 198 ? 13.677 -8.048 -3.790 1.00 52.03 198 GLY A O 1
ATOM 1376 N N . VAL A 1 199 ? 12.589 -9.444 -5.169 1.00 54.12 199 VAL A N 1
ATOM 1377 C CA . VAL A 1 199 ? 11.256 -9.214 -4.586 1.00 54.12 199 VAL A CA 1
ATOM 1378 C C . VAL A 1 199 ? 11.189 -9.730 -3.149 1.00 54.12 199 VAL A C 1
ATOM 1380 O O . VAL A 1 199 ? 10.676 -9.023 -2.289 1.00 54.12 199 VAL A O 1
ATOM 1383 N N . VAL A 1 200 ? 11.756 -10.907 -2.865 1.00 54.41 200 VAL A N 1
ATOM 1384 C CA . VAL A 1 200 ? 11.818 -11.467 -1.503 1.00 54.41 200 VAL A CA 1
ATOM 1385 C C . VAL A 1 200 ? 12.652 -10.582 -0.572 1.00 54.41 200 VAL A C 1
ATOM 1387 O O . VAL A 1 200 ? 12.229 -10.313 0.549 1.00 54.41 200 VAL A O 1
ATOM 1390 N N . LEU A 1 201 ? 13.789 -10.060 -1.040 1.00 53.38 201 LEU A N 1
ATOM 1391 C CA . LEU A 1 201 ? 14.621 -9.124 -0.276 1.00 53.38 201 LEU A CA 1
ATOM 1392 C C . LEU A 1 201 ? 13.891 -7.812 0.030 1.00 53.38 201 LEU A C 1
ATOM 1394 O O . LEU A 1 201 ? 13.924 -7.341 1.162 1.00 53.38 201 LEU A O 1
ATOM 1398 N N . ILE A 1 202 ? 13.201 -7.235 -0.953 1.00 60.25 202 ILE A N 1
ATOM 1399 C CA . ILE A 1 202 ? 12.479 -5.967 -0.776 1.00 60.25 202 ILE A CA 1
ATOM 1400 C C . ILE A 1 202 ? 11.238 -6.161 0.104 1.00 60.25 202 ILE A C 1
ATOM 1402 O O . ILE A 1 202 ? 10.981 -5.331 0.975 1.00 60.25 202 ILE A O 1
ATOM 1406 N N . ALA A 1 203 ? 10.499 -7.261 -0.067 1.00 56.03 203 ALA A N 1
ATOM 1407 C CA . ALA A 1 203 ? 9.399 -7.629 0.822 1.00 56.03 203 ALA A CA 1
ATOM 1408 C C . ALA A 1 203 ? 9.899 -7.837 2.261 1.00 56.03 203 ALA A C 1
ATOM 1410 O O . ALA A 1 203 ? 9.291 -7.323 3.196 1.00 56.03 203 ALA A O 1
ATOM 1411 N N . GLY A 1 204 ? 11.050 -8.496 2.431 1.00 57.97 204 GLY A N 1
ATOM 1412 C CA . GLY A 1 204 ? 11.725 -8.637 3.721 1.00 57.97 204 GLY A CA 1
ATOM 1413 C C . GLY A 1 204 ? 12.060 -7.286 4.354 1.00 57.97 204 GLY A C 1
ATOM 1414 O O . GLY A 1 204 ? 11.684 -7.045 5.496 1.00 57.97 204 GLY A O 1
ATOM 1415 N N . ILE A 1 205 ? 12.670 -6.365 3.599 1.00 63.41 205 ILE A N 1
ATOM 1416 C CA . ILE A 1 205 ? 12.978 -5.000 4.066 1.00 63.41 205 ILE A CA 1
ATOM 1417 C C . ILE A 1 205 ? 11.699 -4.248 4.465 1.00 63.41 205 ILE A C 1
ATOM 1419 O O . ILE A 1 205 ? 11.686 -3.572 5.492 1.00 63.41 205 ILE A O 1
ATOM 1423 N N . GLY A 1 206 ? 10.618 -4.382 3.690 1.00 59.09 206 GLY A N 1
ATOM 1424 C CA . GLY A 1 206 ? 9.320 -3.781 4.001 1.00 59.09 206 GLY A CA 1
ATOM 1425 C C . GLY A 1 206 ? 8.733 -4.305 5.312 1.00 59.09 206 GLY A C 1
ATOM 1426 O O . GLY A 1 206 ? 8.327 -3.514 6.161 1.00 59.09 206 GLY A O 1
ATOM 1427 N N . VAL A 1 207 ? 8.764 -5.622 5.521 1.00 59.56 207 VAL A N 1
ATOM 1428 C CA . VAL A 1 207 ? 8.335 -6.259 6.776 1.00 59.56 207 VAL A CA 1
ATOM 1429 C C . VAL A 1 207 ? 9.198 -5.787 7.949 1.00 59.56 207 VAL A C 1
ATOM 1431 O O . VAL A 1 207 ? 8.659 -5.387 8.978 1.00 59.56 207 VAL A O 1
ATOM 1434 N N . THR A 1 208 ? 10.525 -5.740 7.794 1.00 57.97 208 THR A N 1
ATOM 1435 C CA . THR A 1 208 ? 11.435 -5.237 8.837 1.00 57.97 208 THR A CA 1
ATOM 1436 C C . THR A 1 208 ? 11.176 -3.765 9.165 1.00 57.97 208 THR A C 1
ATOM 1438 O O . THR A 1 208 ? 11.179 -3.389 10.336 1.00 57.97 208 THR A O 1
ATOM 1441 N N . ALA A 1 209 ? 10.905 -2.929 8.162 1.00 59.09 209 ALA A N 1
ATOM 1442 C CA . ALA A 1 209 ? 10.577 -1.522 8.367 1.00 59.09 209 ALA A CA 1
ATOM 1443 C C . ALA A 1 209 ? 9.243 -1.350 9.110 1.00 59.09 209 ALA A C 1
ATOM 1445 O O . ALA A 1 209 ? 9.163 -0.528 10.020 1.00 59.09 209 ALA A O 1
ATOM 1446 N N . VAL A 1 210 ? 8.222 -2.152 8.786 1.00 63.53 210 VAL A N 1
ATOM 1447 C CA . VAL A 1 210 ? 6.931 -2.150 9.498 1.00 63.53 210 VAL A CA 1
ATOM 1448 C C . VAL A 1 210 ? 7.112 -2.577 10.954 1.00 63.53 210 VAL A C 1
ATOM 1450 O O . VAL A 1 210 ? 6.653 -1.866 11.846 1.00 63.53 210 VAL A O 1
ATOM 1453 N N . ILE A 1 211 ? 7.847 -3.663 11.213 1.00 67.38 211 ILE A N 1
ATOM 1454 C CA . ILE A 1 211 ? 8.174 -4.106 12.578 1.00 67.38 211 ILE A CA 1
ATOM 1455 C C . ILE A 1 211 ? 8.913 -2.996 13.339 1.00 67.38 211 ILE A C 1
ATOM 1457 O O . ILE A 1 211 ? 8.577 -2.701 14.483 1.00 67.38 211 ILE A O 1
ATOM 1461 N N . GLY A 1 212 ? 9.876 -2.329 12.698 1.00 55.78 212 GLY A N 1
ATOM 1462 C CA . GLY A 1 212 ? 10.611 -1.212 13.292 1.00 55.78 212 GLY A CA 1
ATOM 1463 C C . GLY A 1 212 ? 9.730 -0.000 13.609 1.00 55.78 212 GLY A C 1
ATOM 1464 O O . GLY A 1 212 ? 9.887 0.611 14.663 1.00 55.78 212 GLY A O 1
ATOM 1465 N N . VAL A 1 213 ? 8.778 0.341 12.737 1.00 61.78 213 VAL A N 1
ATOM 1466 C CA . VAL A 1 213 ? 7.834 1.453 12.947 1.00 61.78 213 VAL A CA 1
ATOM 1467 C C . VAL A 1 213 ? 6.846 1.136 14.069 1.00 61.78 213 VAL A C 1
ATOM 1469 O O . VAL A 1 213 ? 6.648 1.975 14.947 1.00 61.78 213 VAL A O 1
ATOM 1472 N N . VAL A 1 214 ? 6.281 -0.074 14.093 1.00 59.94 214 VAL A N 1
ATOM 1473 C CA . VAL A 1 214 ? 5.377 -0.534 15.161 1.00 59.94 214 VAL A CA 1
ATOM 1474 C C . VAL A 1 214 ? 6.119 -0.597 16.497 1.00 59.94 214 VAL A C 1
ATOM 1476 O O . VAL A 1 214 ? 5.678 0.001 17.478 1.00 59.94 214 VAL A O 1
ATOM 1479 N N . GLY A 1 215 ? 7.305 -1.213 16.526 1.00 58.16 215 GLY A N 1
ATOM 1480 C CA . GLY A 1 215 ? 8.151 -1.276 17.718 1.00 58.16 215 GLY A CA 1
ATOM 1481 C C . GLY A 1 215 ? 8.562 0.109 18.222 1.00 58.16 215 GLY A C 1
ATOM 1482 O O . GLY A 1 215 ? 8.533 0.373 19.427 1.00 58.16 215 GLY A O 1
ATOM 1483 N N . ARG A 1 216 ? 8.863 1.048 17.316 1.00 55.50 216 ARG A N 1
ATOM 1484 C CA . ARG A 1 216 ? 9.123 2.450 17.670 1.00 55.50 216 ARG A CA 1
ATOM 1485 C C . ARG A 1 216 ? 7.880 3.118 18.249 1.00 55.50 216 ARG A C 1
ATOM 1487 O O . ARG A 1 216 ? 7.999 3.821 19.247 1.00 55.50 216 ARG A O 1
ATOM 1494 N N . HIS A 1 217 ? 6.700 2.905 17.677 1.00 53.09 217 HIS A N 1
ATOM 1495 C CA . HIS A 1 217 ? 5.465 3.516 18.169 1.00 53.09 217 HIS A CA 1
ATOM 1496 C C . HIS A 1 217 ? 5.129 3.048 19.598 1.00 53.09 217 HIS A C 1
ATOM 1498 O O . HIS A 1 217 ? 4.804 3.881 20.450 1.00 53.09 217 HIS A O 1
ATOM 1504 N N . VAL A 1 218 ? 5.298 1.753 19.889 1.00 58.34 218 VAL A N 1
ATOM 1505 C CA . VAL A 1 218 ? 5.096 1.164 21.227 1.00 58.34 218 VAL A CA 1
ATOM 1506 C C . VAL A 1 218 ? 6.130 1.674 22.242 1.00 58.34 218 VAL A C 1
ATOM 1508 O O . VAL A 1 218 ? 5.771 2.012 23.368 1.00 58.34 218 VAL A O 1
ATOM 1511 N N . SER A 1 219 ? 7.398 1.802 21.837 1.00 55.88 219 SER A N 1
ATOM 1512 C CA . SER A 1 219 ? 8.509 2.204 22.722 1.00 55.88 219 SER A CA 1
ATOM 1513 C C . SER A 1 219 ? 8.688 3.716 22.914 1.00 55.88 219 SER A C 1
ATOM 1515 O O . SER A 1 219 ? 9.334 4.131 23.875 1.00 55.88 219 SER A O 1
ATOM 1517 N N . THR A 1 220 ? 8.144 4.562 22.031 1.00 54.03 220 THR A N 1
ATOM 1518 C CA . THR A 1 220 ? 8.311 6.032 22.112 1.00 54.03 220 THR A CA 1
ATOM 1519 C C . THR A 1 220 ? 7.030 6.800 22.427 1.00 54.03 220 THR A C 1
ATOM 1521 O O . THR A 1 220 ? 7.110 7.920 22.936 1.00 54.03 220 THR A O 1
ATOM 1524 N N . ILE A 1 221 ? 5.857 6.218 22.161 1.00 54.03 221 ILE A N 1
ATOM 1525 C CA . ILE A 1 221 ? 4.554 6.881 22.343 1.00 54.03 221 ILE A CA 1
ATOM 1526 C C . ILE A 1 221 ? 3.592 6.017 23.187 1.00 54.03 221 ILE A C 1
ATOM 1528 O O . ILE A 1 221 ? 2.704 6.567 23.831 1.00 54.03 221 ILE A O 1
ATOM 1532 N N . GLY A 1 222 ? 3.783 4.693 23.229 1.00 56.41 222 GLY A N 1
ATOM 1533 C CA . GLY A 1 222 ? 2.942 3.742 23.966 1.00 56.41 222 GLY A CA 1
ATOM 1534 C C . GLY A 1 222 ? 3.255 3.597 25.469 1.00 56.41 222 GLY A C 1
ATOM 1535 O O . GLY A 1 222 ? 4.125 4.289 26.001 1.00 56.41 222 GLY A O 1
ATOM 1536 N N . PRO A 1 223 ? 2.570 2.672 26.173 1.00 60.03 223 PRO A N 1
ATOM 1537 C CA . PRO A 1 223 ? 2.682 2.477 27.630 1.00 60.03 223 PRO A CA 1
ATOM 1538 C C . PRO A 1 223 ? 4.091 2.093 28.119 1.00 60.03 223 PRO A C 1
ATOM 1540 O O . PRO A 1 223 ? 4.389 2.211 29.305 1.00 60.03 223 PRO A O 1
ATOM 1543 N N . LEU A 1 224 ? 4.976 1.690 27.205 1.00 57.25 224 LEU A N 1
ATOM 1544 C CA . LEU A 1 224 ? 6.368 1.323 27.471 1.00 57.25 224 LEU A CA 1
ATOM 1545 C C . LEU A 1 224 ? 7.360 2.449 27.139 1.00 57.25 224 LEU A C 1
ATOM 1547 O O . LEU A 1 224 ? 8.558 2.200 26.986 1.00 57.25 224 LEU A O 1
ATOM 1551 N N . LYS A 1 225 ? 6.889 3.695 27.024 1.00 62.16 225 LYS A N 1
ATOM 1552 C CA . LYS A 1 225 ? 7.729 4.854 26.704 1.00 62.16 225 LYS A CA 1
ATOM 1553 C C . LYS A 1 225 ? 8.946 4.958 27.631 1.00 62.16 225 LYS A C 1
ATOM 1555 O O . LYS A 1 225 ? 8.801 5.053 28.843 1.00 62.16 225 LYS A O 1
ATOM 1560 N N . GLY A 1 226 ? 10.145 4.978 27.043 1.00 65.69 226 GLY A N 1
ATOM 1561 C CA . GLY A 1 226 ? 11.412 5.110 27.782 1.00 65.69 226 GLY A CA 1
ATOM 1562 C C . GLY A 1 226 ? 11.948 3.812 28.400 1.00 65.69 226 GLY A C 1
ATOM 1563 O O . GLY A 1 226 ? 12.986 3.841 29.059 1.00 65.69 226 GLY A O 1
ATOM 1564 N N . THR A 1 227 ? 11.281 2.680 28.163 1.00 66.81 227 THR A N 1
ATOM 1565 C CA . THR A 1 227 ? 11.674 1.365 28.686 1.00 66.81 227 THR A CA 1
ATOM 1566 C C . THR A 1 227 ? 12.832 0.776 27.880 1.00 66.81 227 THR A C 1
ATOM 1568 O O . THR A 1 227 ? 12.812 0.788 26.647 1.00 66.81 227 THR A O 1
ATOM 1571 N N . ARG A 1 228 ? 13.846 0.229 28.555 1.00 70.25 228 ARG A N 1
ATOM 1572 C CA . ARG A 1 228 ? 14.967 -0.482 27.916 1.00 70.25 228 ARG A CA 1
ATOM 1573 C C . ARG A 1 228 ? 14.594 -1.949 27.716 1.00 70.25 228 ARG A C 1
ATOM 1575 O O . ARG A 1 228 ? 14.254 -2.611 28.683 1.00 70.25 228 ARG A O 1
ATOM 1582 N N . GLY A 1 229 ? 14.638 -2.464 26.490 1.00 69.50 229 GLY A N 1
ATOM 1583 C CA . GLY A 1 229 ? 14.267 -3.853 26.192 1.00 69.50 229 GLY A CA 1
ATOM 1584 C C . GLY A 1 229 ? 15.472 -4.721 25.837 1.00 69.50 229 GLY A C 1
ATOM 1585 O O . GLY A 1 229 ? 16.254 -4.346 24.965 1.00 69.50 229 GLY A O 1
ATOM 1586 N N . TYR A 1 230 ? 15.587 -5.890 26.463 1.00 74.75 230 TYR A N 1
ATOM 1587 C CA . TYR A 1 230 ? 16.548 -6.933 26.110 1.00 74.75 230 TYR A CA 1
ATOM 1588 C C . TYR A 1 230 ? 15.788 -8.164 25.613 1.00 74.75 230 TYR A C 1
ATOM 1590 O O . TYR A 1 230 ? 15.167 -8.881 26.399 1.00 74.75 230 TYR A O 1
ATOM 1598 N N . ILE A 1 231 ? 15.829 -8.388 24.296 1.00 67.81 231 ILE A N 1
ATOM 1599 C CA . ILE A 1 231 ? 15.244 -9.569 23.657 1.00 67.81 231 ILE A CA 1
ATOM 1600 C C . ILE A 1 231 ? 16.370 -10.568 23.416 1.00 67.81 231 ILE A C 1
ATOM 1602 O O . ILE A 1 231 ? 17.180 -10.397 22.506 1.00 67.81 231 ILE A O 1
ATOM 1606 N N . LEU A 1 232 ? 16.438 -11.588 24.264 1.00 62.69 232 LEU A N 1
ATOM 1607 C CA . LEU A 1 232 ? 17.415 -12.673 24.140 1.00 62.69 232 LEU A CA 1
ATOM 1608 C C . LEU A 1 232 ? 16.825 -13.864 23.373 1.00 62.69 232 LEU A C 1
ATOM 1610 O O . LEU A 1 232 ? 17.554 -14.594 22.703 1.00 62.69 232 LEU A O 1
ATOM 1614 N N . ARG A 1 233 ? 15.499 -14.036 23.445 1.00 60.34 233 ARG A N 1
ATOM 1615 C CA . ARG A 1 233 ? 14.728 -15.083 22.770 1.00 60.34 233 ARG A CA 1
ATOM 1616 C C . ARG A 1 233 ? 13.266 -14.640 22.643 1.00 60.34 233 ARG A C 1
ATOM 1618 O O . ARG A 1 233 ? 12.821 -13.793 23.409 1.00 60.34 233 ARG A O 1
ATOM 1625 N N . GLY A 1 234 ? 12.523 -15.173 21.673 1.00 58.66 234 GLY A N 1
ATOM 1626 C CA . GLY A 1 234 ? 11.078 -14.925 21.588 1.00 58.6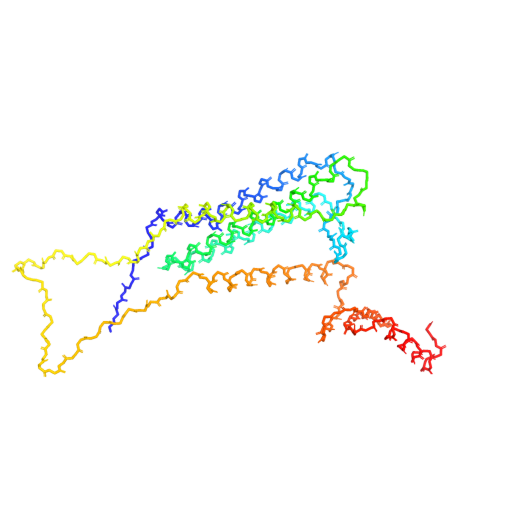6 234 GLY A CA 1
ATOM 1627 C C . GLY A 1 234 ? 10.326 -15.665 22.699 1.00 58.66 234 GLY A C 1
ATOM 1628 O O . GLY A 1 234 ? 10.630 -16.830 22.938 1.00 58.66 234 GLY A O 1
ATOM 1629 N N . GLY A 1 235 ? 9.373 -15.001 23.357 1.00 66.69 235 GLY A N 1
ATOM 1630 C CA . GLY A 1 235 ? 8.599 -15.551 24.475 1.00 66.69 235 GLY A CA 1
ATOM 1631 C C . GLY A 1 235 ? 7.999 -14.457 25.362 1.00 66.69 235 GLY A C 1
ATOM 1632 O O . GLY A 1 235 ? 8.040 -13.277 24.996 1.00 66.69 235 GLY A O 1
ATOM 1633 N N . ASP A 1 236 ? 7.465 -14.857 26.517 1.00 71.25 236 ASP A N 1
ATOM 1634 C CA . ASP A 1 236 ? 6.930 -13.946 27.533 1.00 71.25 236 ASP A CA 1
ATOM 1635 C C . ASP A 1 236 ? 8.015 -13.002 28.075 1.00 71.25 236 ASP A C 1
ATOM 1637 O O . ASP A 1 236 ? 9.220 -13.236 27.943 1.00 71.25 236 ASP A O 1
ATOM 1641 N N . ALA A 1 237 ? 7.602 -11.890 28.683 1.00 72.75 237 ALA A N 1
ATOM 1642 C CA . ALA A 1 237 ? 8.534 -10.870 29.142 1.00 72.75 237 ALA A CA 1
ATOM 1643 C C . ALA A 1 237 ? 8.208 -10.345 30.540 1.00 72.75 237 ALA A C 1
ATOM 1645 O O . ALA A 1 237 ? 7.053 -10.121 30.893 1.00 72.75 237 ALA A O 1
ATOM 1646 N N . LEU A 1 238 ? 9.264 -10.095 31.314 1.00 79.62 238 LEU A N 1
ATOM 1647 C CA . LEU A 1 238 ? 9.208 -9.432 32.608 1.00 79.62 238 LEU A CA 1
ATOM 1648 C C . LEU A 1 238 ? 9.457 -7.930 32.422 1.00 79.62 238 LEU A C 1
ATOM 1650 O O . LEU A 1 238 ? 10.494 -7.545 31.878 1.00 79.62 238 LEU A O 1
ATOM 1654 N N . LEU A 1 239 ? 8.539 -7.085 32.900 1.00 78.94 239 LEU A N 1
ATOM 1655 C CA . LEU A 1 239 ? 8.752 -5.643 33.047 1.00 78.94 239 LEU A CA 1
ATOM 1656 C C . LEU A 1 239 ? 9.214 -5.353 34.479 1.00 78.94 239 LEU A C 1
ATOM 1658 O O . LEU A 1 239 ? 8.474 -5.578 35.431 1.00 78.94 239 LEU A O 1
ATOM 1662 N N . VAL A 1 240 ? 10.429 -4.836 34.620 1.00 77.81 240 VAL A N 1
ATOM 1663 C CA . VAL A 1 240 ? 11.019 -4.418 35.894 1.00 77.81 240 VAL A CA 1
ATOM 1664 C C . VAL A 1 240 ? 11.030 -2.898 35.950 1.00 77.81 240 VAL A C 1
ATOM 1666 O O . VAL A 1 240 ? 11.626 -2.248 35.090 1.00 77.81 240 VAL A O 1
ATOM 1669 N N . GLU A 1 241 ? 10.390 -2.329 36.964 1.00 77.88 241 GLU A N 1
ATOM 1670 C CA . GLU A 1 241 ? 10.465 -0.904 37.280 1.00 77.88 241 GLU A CA 1
ATOM 1671 C C . GLU A 1 241 ? 11.406 -0.716 38.472 1.00 77.88 241 GLU A C 1
ATOM 1673 O O . GLU A 1 241 ? 11.151 -1.197 39.574 1.00 77.88 241 GLU A O 1
ATOM 1678 N N . CYS A 1 242 ? 12.541 -0.069 38.229 1.00 78.31 242 CYS A N 1
ATOM 1679 C CA . CYS A 1 242 ? 13.496 0.285 39.267 1.00 78.31 242 CYS A CA 1
ATOM 1680 C C . CYS A 1 242 ? 12.973 1.474 40.089 1.00 78.31 242 CYS A C 1
ATOM 1682 O O . CYS A 1 242 ? 12.185 2.289 39.609 1.00 78.31 242 CYS A O 1
ATOM 1684 N N . THR A 1 243 ? 13.450 1.613 41.327 1.00 75.75 243 THR A N 1
ATOM 1685 C CA . THR A 1 243 ? 13.039 2.687 42.253 1.00 75.75 243 THR A CA 1
ATOM 1686 C C . THR A 1 243 ? 13.412 4.094 41.777 1.00 75.75 243 THR A C 1
ATOM 1688 O O . THR A 1 243 ? 12.806 5.071 42.206 1.00 75.75 243 THR A O 1
ATOM 1691 N N . ASP A 1 244 ? 14.380 4.205 40.870 1.00 74.44 244 ASP A N 1
ATOM 1692 C CA . ASP A 1 244 ? 14.762 5.438 40.176 1.00 74.44 244 ASP A CA 1
ATOM 1693 C C . ASP A 1 244 ? 13.850 5.765 38.971 1.00 74.44 244 ASP A C 1
ATOM 1695 O O . ASP A 1 244 ? 14.099 6.725 38.241 1.00 74.44 244 ASP A O 1
ATOM 1699 N N . GLY A 1 245 ? 12.790 4.976 38.759 1.00 69.50 245 GLY A N 1
ATOM 1700 C CA . GLY A 1 245 ? 11.824 5.120 37.672 1.00 69.50 245 GLY A CA 1
ATOM 1701 C C . GLY A 1 245 ? 12.283 4.517 36.342 1.00 69.50 245 GLY A C 1
ATOM 1702 O O . GLY A 1 245 ? 11.557 4.604 35.349 1.00 69.50 245 GLY A O 1
ATOM 1703 N N . VAL A 1 246 ? 13.472 3.902 36.281 1.00 72.75 246 VAL A N 1
ATOM 1704 C CA . VAL A 1 246 ? 13.952 3.240 35.063 1.00 72.75 246 VAL A CA 1
ATOM 1705 C C . VAL A 1 246 ? 13.184 1.942 34.848 1.00 72.75 246 VAL A C 1
ATOM 1707 O O . VAL A 1 246 ? 13.180 1.049 35.691 1.00 72.75 246 VAL A O 1
ATOM 1710 N N . ARG A 1 247 ? 12.574 1.804 33.672 1.00 75.25 247 ARG A N 1
ATOM 1711 C CA . ARG A 1 247 ? 11.834 0.601 33.280 1.00 75.25 247 ARG A CA 1
ATOM 1712 C C . ARG A 1 247 ? 12.673 -0.260 32.345 1.00 75.25 247 ARG A C 1
ATOM 1714 O O . ARG A 1 247 ? 13.245 0.250 31.378 1.00 75.25 247 ARG A O 1
ATOM 1721 N N . THR A 1 248 ? 12.722 -1.564 32.603 1.00 79.31 248 THR A N 1
ATOM 1722 C CA . THR A 1 248 ? 13.458 -2.545 31.795 1.00 79.31 248 THR A CA 1
ATOM 1723 C C . THR A 1 248 ? 12.583 -3.752 31.471 1.00 79.31 248 THR A C 1
ATOM 1725 O O . THR A 1 248 ? 11.973 -4.321 32.365 1.00 79.31 248 THR A O 1
ATOM 1728 N N . ILE A 1 249 ? 12.539 -4.163 30.204 1.00 80.69 249 ILE A N 1
ATOM 1729 C CA . ILE A 1 249 ? 11.870 -5.385 29.744 1.00 80.69 249 ILE A CA 1
ATOM 1730 C C . ILE A 1 249 ? 12.912 -6.447 29.429 1.00 80.69 249 ILE A C 1
ATOM 1732 O O . ILE A 1 249 ? 13.877 -6.175 28.712 1.00 80.69 249 ILE A O 1
ATOM 1736 N N . VAL A 1 250 ? 12.680 -7.665 29.908 1.00 79.25 250 VAL A N 1
ATOM 1737 C CA . VAL A 1 250 ? 13.517 -8.829 29.608 1.00 79.25 250 VAL A CA 1
ATOM 1738 C C . VAL A 1 250 ? 12.628 -9.985 29.166 1.00 79.25 250 VAL A C 1
ATOM 1740 O O . VAL A 1 250 ? 11.749 -10.407 29.913 1.00 79.25 250 VAL A O 1
ATOM 1743 N N . THR A 1 251 ? 12.853 -10.501 27.957 1.00 80.19 251 THR A N 1
ATOM 1744 C CA . THR A 1 251 ? 12.170 -11.711 27.468 1.00 80.19 251 THR A CA 1
ATOM 1745 C C . THR A 1 251 ? 12.781 -12.954 28.109 1.00 80.19 251 THR A C 1
ATOM 1747 O O . THR A 1 251 ? 14.002 -13.130 28.036 1.00 80.19 251 THR A O 1
ATOM 1750 N N . VAL A 1 252 ? 11.955 -13.817 28.694 1.00 78.56 252 VAL A N 1
ATOM 1751 C CA . VAL A 1 252 ? 12.358 -15.066 29.357 1.00 78.56 252 VAL A CA 1
ATOM 1752 C C . VAL A 1 252 ? 11.388 -16.190 28.992 1.00 78.56 252 VAL A C 1
ATOM 1754 O O . VAL A 1 252 ? 10.247 -15.930 28.629 1.00 78.56 252 VAL A O 1
ATOM 1757 N N . ASP A 1 253 ? 11.831 -17.444 29.091 1.00 76.62 253 ASP A N 1
ATOM 1758 C CA . ASP A 1 253 ? 11.001 -18.597 28.705 1.00 76.62 253 ASP A CA 1
ATOM 1759 C C . ASP A 1 253 ? 9.761 -18.777 29.621 1.00 76.62 253 ASP A C 1
ATOM 1761 O O . ASP A 1 253 ? 8.745 -19.294 29.169 1.00 76.62 253 ASP A O 1
ATOM 1765 N N . ASP A 1 254 ? 9.829 -18.330 30.884 1.00 78.12 254 ASP A N 1
ATOM 1766 C CA . ASP A 1 254 ? 8.718 -18.327 31.852 1.00 78.12 254 ASP A CA 1
ATOM 1767 C C . ASP A 1 254 ? 8.790 -17.066 32.732 1.00 78.12 254 ASP A C 1
ATOM 1769 O O . ASP A 1 254 ? 9.545 -16.987 33.711 1.00 78.12 254 ASP A O 1
ATOM 1773 N N . ALA A 1 255 ? 8.014 -16.047 32.360 1.00 78.44 255 ALA A N 1
ATOM 1774 C CA . ALA A 1 255 ? 8.002 -14.764 33.058 1.00 78.44 255 ALA A CA 1
ATOM 1775 C C . ALA A 1 255 ? 7.366 -14.846 34.454 1.00 78.44 255 ALA A C 1
ATOM 1777 O O . ALA A 1 255 ? 7.766 -14.091 35.342 1.00 78.44 255 ALA A O 1
ATOM 1778 N N . GLY A 1 256 ? 6.425 -15.771 34.671 1.00 73.75 256 GLY A N 1
ATOM 1779 C CA . GLY A 1 256 ? 5.754 -15.955 35.958 1.00 73.75 256 GLY A CA 1
ATOM 1780 C C . GLY A 1 256 ? 6.715 -16.479 37.021 1.00 73.75 256 GLY A C 1
ATOM 1781 O O . GLY A 1 256 ? 6.848 -15.887 38.096 1.00 73.75 256 GLY A O 1
ATOM 1782 N N . THR A 1 257 ? 7.459 -17.535 36.689 1.00 76.56 257 THR A N 1
ATOM 1783 C CA . THR A 1 257 ? 8.489 -18.093 37.574 1.00 76.56 257 THR A CA 1
ATOM 1784 C C . THR A 1 257 ? 9.631 -17.097 37.800 1.00 76.56 257 THR A C 1
ATOM 1786 O O . THR A 1 257 ? 10.104 -16.938 38.929 1.00 76.56 257 THR A O 1
ATOM 1789 N N . ALA A 1 258 ? 10.050 -16.369 36.759 1.00 75.81 258 ALA A N 1
ATOM 1790 C CA . ALA A 1 258 ? 11.085 -15.343 36.882 1.00 75.81 258 ALA A CA 1
ATOM 1791 C C . ALA A 1 258 ? 10.659 -14.178 37.795 1.00 75.81 258 ALA A C 1
ATOM 1793 O O . ALA A 1 258 ? 11.458 -13.727 38.620 1.00 75.81 258 ALA A O 1
ATOM 1794 N N . ALA A 1 259 ? 9.405 -13.722 37.695 1.00 80.62 259 ALA A N 1
ATOM 1795 C CA . ALA A 1 259 ? 8.848 -12.691 38.569 1.00 80.62 259 ALA A CA 1
ATOM 1796 C C . ALA A 1 259 ? 8.819 -13.152 40.033 1.00 80.62 259 ALA A C 1
ATOM 1798 O O . ALA A 1 259 ? 9.261 -12.422 40.921 1.00 80.62 259 ALA A O 1
ATOM 1799 N N . ALA A 1 260 ? 8.352 -14.380 40.282 1.00 76.31 260 ALA A N 1
ATOM 1800 C CA . ALA A 1 260 ? 8.299 -14.955 41.623 1.00 76.31 260 ALA A CA 1
ATOM 1801 C C . ALA A 1 260 ? 9.696 -15.049 42.259 1.00 76.31 260 ALA A C 1
ATOM 1803 O O . ALA A 1 260 ? 9.883 -14.654 43.411 1.00 76.31 260 ALA A O 1
ATOM 1804 N N . LEU A 1 261 ? 10.695 -15.504 41.495 1.00 82.56 261 LEU A N 1
ATOM 1805 C CA . LEU A 1 261 ? 12.085 -15.561 41.947 1.00 82.56 261 LEU A CA 1
ATOM 1806 C C . LEU A 1 261 ? 12.649 -14.167 42.247 1.00 82.56 261 LEU A C 1
ATOM 1808 O O . LEU A 1 261 ? 13.294 -13.976 43.278 1.00 82.56 261 LEU A O 1
ATOM 1812 N N . LEU A 1 262 ? 12.420 -13.196 41.358 1.00 82.12 262 LEU A N 1
ATOM 1813 C CA . LEU A 1 262 ? 12.905 -11.830 41.543 1.00 82.12 262 LEU A CA 1
ATOM 1814 C C . LEU A 1 262 ? 12.314 -11.203 42.809 1.00 82.12 262 LEU A C 1
ATOM 1816 O O . LEU A 1 262 ? 13.063 -10.668 43.625 1.00 82.12 262 LEU A O 1
ATOM 1820 N N . ASN A 1 263 ? 11.001 -11.329 43.006 1.00 83.88 263 ASN A N 1
ATOM 1821 C CA . ASN A 1 263 ? 10.319 -10.822 44.194 1.00 83.88 263 ASN A CA 1
ATOM 1822 C C . ASN A 1 263 ? 10.855 -11.478 45.474 1.00 83.88 263 ASN A C 1
ATOM 1824 O O . ASN A 1 263 ? 11.195 -10.770 46.417 1.00 83.88 263 ASN A O 1
ATOM 1828 N N . ALA A 1 264 ? 11.054 -12.801 45.479 1.00 79.94 264 ALA A N 1
ATOM 1829 C CA . ALA A 1 264 ? 11.631 -13.509 46.624 1.00 79.94 264 ALA A CA 1
ATOM 1830 C C . ALA A 1 264 ? 13.071 -13.056 46.948 1.00 79.94 264 ALA A C 1
ATOM 1832 O O . ALA A 1 264 ? 13.461 -12.959 48.114 1.00 79.94 264 ALA A O 1
ATOM 1833 N N . LEU A 1 265 ? 13.886 -12.758 45.928 1.00 84.31 265 LEU A N 1
ATOM 1834 C CA . LEU A 1 265 ? 15.240 -12.228 46.118 1.00 84.31 265 LEU A CA 1
ATOM 1835 C C . LEU A 1 265 ? 15.233 -10.792 46.655 1.00 84.31 265 LEU A C 1
ATOM 1837 O O . LEU A 1 265 ? 16.072 -10.460 47.497 1.00 84.31 265 LEU A O 1
ATOM 1841 N N . LEU A 1 266 ? 14.306 -9.953 46.185 1.00 83.38 266 LEU A N 1
ATOM 1842 C CA . LEU A 1 266 ? 14.118 -8.593 46.691 1.00 83.38 266 LEU A CA 1
ATOM 1843 C C . LEU A 1 266 ? 13.674 -8.615 48.155 1.00 83.38 266 LEU A C 1
ATOM 1845 O O . LEU A 1 266 ? 14.267 -7.924 48.981 1.00 83.38 266 LEU A O 1
ATOM 1849 N N . GLU A 1 267 ? 12.717 -9.475 48.495 1.00 81.94 267 GLU A N 1
ATOM 1850 C CA . GLU A 1 267 ? 12.217 -9.654 49.857 1.00 81.94 267 GLU A CA 1
ATOM 1851 C C . GLU A 1 267 ? 13.322 -10.131 50.807 1.00 81.94 267 GLU A C 1
ATOM 1853 O O . GLU A 1 267 ? 13.517 -9.571 51.884 1.00 81.94 267 GLU A O 1
ATOM 1858 N N . ARG A 1 268 ? 14.158 -11.079 50.370 1.00 85.19 268 ARG A N 1
ATOM 1859 C CA . ARG A 1 268 ? 15.299 -11.560 51.161 1.00 85.19 268 ARG A CA 1
ATOM 1860 C C . ARG A 1 268 ? 16.401 -10.514 51.349 1.00 85.19 268 ARG A C 1
ATOM 1862 O O . ARG A 1 268 ? 17.079 -10.522 52.375 1.00 85.19 268 ARG A O 1
ATOM 1869 N N . ARG A 1 269 ? 16.648 -9.670 50.345 1.00 84.19 269 ARG A N 1
ATOM 1870 C CA . ARG A 1 269 ? 17.760 -8.706 50.356 1.00 84.19 269 ARG A CA 1
ATOM 1871 C C . ARG A 1 269 ? 17.395 -7.382 51.021 1.00 84.19 269 ARG A C 1
ATOM 1873 O O . ARG A 1 269 ? 18.273 -6.760 51.614 1.00 84.19 269 ARG A O 1
ATOM 1880 N N . PHE A 1 270 ? 16.140 -6.961 50.901 1.00 79.75 270 PHE A N 1
ATOM 1881 C CA . PHE A 1 270 ? 15.673 -5.643 51.332 1.00 79.75 270 PHE A CA 1
ATOM 1882 C C . PHE A 1 270 ? 14.529 -5.694 52.354 1.00 79.75 270 PHE A C 1
ATOM 1884 O O . PHE A 1 270 ? 14.165 -4.651 52.880 1.00 79.75 270 PHE A O 1
ATOM 1891 N N . GLY A 1 271 ? 14.008 -6.879 52.693 1.00 72.44 271 GLY A N 1
ATOM 1892 C CA . GLY A 1 271 ? 12.933 -7.042 53.681 1.00 72.44 271 GLY A CA 1
ATOM 1893 C C . GLY A 1 271 ? 11.525 -6.768 53.145 1.00 72.44 271 GLY A C 1
ATOM 1894 O O . GLY A 1 271 ? 10.596 -6.669 53.940 1.00 72.44 271 GLY A O 1
ATOM 1895 N N . GLY A 1 272 ? 11.377 -6.654 51.822 1.00 62.44 272 GLY A N 1
ATOM 1896 C CA . GLY A 1 272 ? 10.156 -6.206 51.148 1.00 62.44 272 GLY A CA 1
ATOM 1897 C C . GLY A 1 272 ? 10.276 -4.755 50.669 1.00 62.44 272 GLY A C 1
ATOM 1898 O O . GLY A 1 272 ? 11.046 -3.974 51.226 1.00 62.44 272 GLY A O 1
ATOM 1899 N N . ILE A 1 273 ? 9.556 -4.429 49.595 1.00 54.59 273 ILE A N 1
ATOM 1900 C CA . ILE A 1 273 ? 9.349 -3.061 49.084 1.00 54.59 273 ILE A CA 1
ATOM 1901 C C . ILE A 1 273 ? 7.973 -2.582 49.529 1.00 54.59 273 ILE A C 1
ATOM 1903 O O . ILE A 1 273 ? 7.048 -3.425 49.501 1.00 54.59 273 ILE A O 1
#

Sequence (273 aa):
MTEQTTGGPSRGVLARALLAGAGLPLVIGAVGAVLVLSWRDELPARVASHWGTDGTADGFSSASTLAWLIGGFAAAFAVIGLALVLAVRADATVTRVVATTTAGTTAFVTALSLLLTERQRGLTDAAGVELPGTAIAGALAAGVAVAVLAAVLVPRWTPGTRPLGPLPPGATEAPHLAVGVGERVVWTRSAATGGVPGVVLIAGIGVTAVIGVVGRHVSTIGPLKGTRGYILRGGDALLVECTDGVRTIVTVDDAGTAAALLNALLERRFGGI

Radius of gyration: 27.59 Å; chains: 1; bounding box: 68×30×102 Å

Organism: NCBI:txid2530373

Secondary structure (DSSP, 8-state):
-------PPPHHHHHHHHIIIIIHHHHHHHHHHHHHHHTTTTS-SSEEEEE-TTS-EE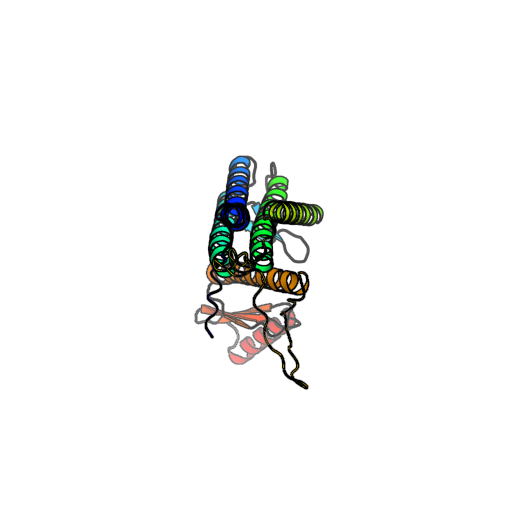EEE-HHHHHHHHHHHHHHHHHHHHHHHHHHTT-HHHHHHHHHHHHHHHHHHHHHHHHHHHTTTT-S-STT----HHHHHHHHHHHHHHHHHHHHHS-------PPPPSPPTT--SPPPPP--TT------------SHHHHHHHHHHHHHHHHHHHHHHHHHTSTTTT-EEE-SSSS-EEEEE-TTS-EEEEE-S-HHHHHHHHHHHHHHHHS--